Protein AF-V4SPW0-F1 (afdb_monomer)

Solvent-accessible surface area (backbone atoms only — not comparable to full-atom values): 14928 Å² total; per-residue (Å²): 136,82,76,91,56,61,76,44,55,53,48,26,59,60,41,50,56,64,73,60,79,64,92,78,68,59,50,42,38,22,53,71,37,43,69,43,69,94,50,44,92,49,45,66,62,53,47,46,47,67,32,28,39,83,79,78,35,65,75,44,61,88,55,69,82,89,48,56,49,87,45,83,85,47,80,57,58,34,39,38,39,40,33,20,37,49,94,34,73,57,23,30,48,42,50,62,70,53,56,50,53,42,82,36,55,52,36,60,82,45,44,46,78,42,82,39,46,48,52,80,50,40,68,42,80,94,77,66,42,79,46,35,91,78,35,71,65,23,50,50,45,16,31,50,46,38,11,35,44,68,65,33,77,52,65,68,61,25,48,54,48,44,37,46,40,57,73,60,65,84,56,98,84,60,59,66,69,58,49,53,44,49,42,21,58,78,69,74,46,73,55,60,54,35,49,53,25,54,76,72,49,60,26,55,60,60,59,80,45,44,63,57,57,53,44,73,21,62,77,64,95,73,73,42,68,36,53,72,66,50,69,83,56,80,68,79,46,70,67,60,54,50,52,54,50,52,57,64,68,66,57,79,83,78,78,82,75,132

Structure (mmCIF, N/CA/C/O backbone):
data_AF-V4SPW0-F1
#
_entry.id   AF-V4SPW0-F1
#
loop_
_atom_site.group_PDB
_atom_site.id
_atom_site.type_symbol
_atom_site.label_atom_id
_atom_site.label_alt_id
_atom_site.label_comp_id
_atom_site.label_asym_id
_atom_site.label_entity_id
_atom_site.label_seq_id
_atom_site.pdbx_PDB_ins_code
_atom_site.Cartn_x
_atom_site.Cartn_y
_atom_site.Cartn_z
_atom_site.occupancy
_atom_site.B_iso_or_equiv
_atom_site.auth_seq_id
_atom_site.auth_comp_id
_atom_site.auth_asym_id
_atom_site.auth_atom_id
_atom_site.pdbx_PDB_model_num
ATOM 1 N N . MET A 1 1 ? 12.470 -22.828 -2.355 1.00 28.61 1 MET A N 1
ATOM 2 C CA . MET A 1 1 ? 12.591 -24.254 -2.73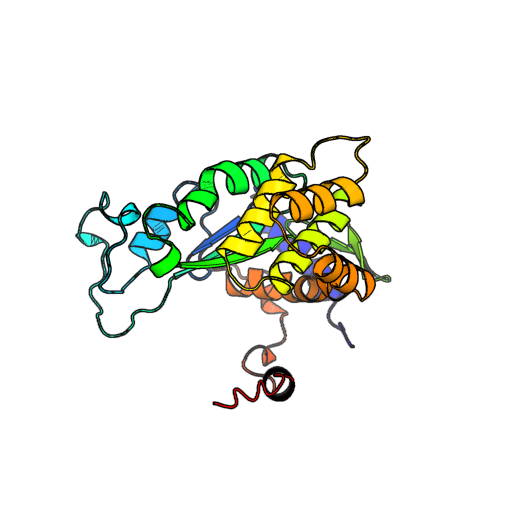5 1.00 28.61 1 MET A CA 1
ATOM 3 C C . MET A 1 1 ? 11.201 -24.876 -2.698 1.00 28.61 1 MET A C 1
ATOM 5 O O . MET A 1 1 ? 10.534 -24.729 -1.685 1.00 28.61 1 MET A O 1
ATOM 9 N N . ASN A 1 2 ? 10.812 -25.491 -3.824 1.00 27.69 2 ASN A N 1
ATOM 10 C CA . ASN A 1 2 ? 9.543 -26.147 -4.191 1.00 27.69 2 ASN A CA 1
ATOM 11 C C . ASN A 1 2 ? 8.232 -25.349 -4.054 1.00 27.69 2 ASN A C 1
ATOM 13 O O . ASN A 1 2 ? 7.452 -25.553 -3.130 1.00 27.69 2 ASN A O 1
ATOM 17 N N . LEU A 1 3 ? 7.953 -24.527 -5.073 1.00 39.34 3 LEU A N 1
ATOM 18 C CA . LEU A 1 3 ? 6.630 -23.983 -5.405 1.00 39.34 3 LEU A CA 1
ATOM 19 C C . LEU A 1 3 ? 5.850 -24.972 -6.300 1.00 39.34 3 LEU A C 1
ATOM 21 O O . LEU A 1 3 ? 5.390 -24.624 -7.380 1.00 39.34 3 LEU A O 1
ATOM 25 N N . SER A 1 4 ? 5.692 -26.231 -5.876 1.00 34.66 4 SER A N 1
ATOM 26 C CA . SER A 1 4 ? 5.047 -27.299 -6.673 1.00 34.66 4 SER A CA 1
ATOM 27 C C . SER A 1 4 ? 3.544 -27.099 -6.959 1.00 34.66 4 SER A C 1
ATOM 29 O O . SER A 1 4 ? 2.883 -28.034 -7.398 1.00 34.66 4 SER A O 1
ATOM 31 N N . ASN A 1 5 ? 3.002 -25.905 -6.705 1.00 40.38 5 ASN A N 1
ATOM 32 C CA . ASN A 1 5 ? 1.589 -25.554 -6.859 1.00 40.38 5 ASN A CA 1
ATOM 33 C C . ASN A 1 5 ? 1.372 -24.415 -7.879 1.00 40.38 5 ASN A C 1
ATOM 35 O O . ASN A 1 5 ? 0.312 -23.797 -7.892 1.00 40.38 5 ASN A O 1
ATOM 39 N N . ALA A 1 6 ? 2.353 -24.117 -8.732 1.00 39.41 6 ALA A N 1
ATOM 40 C CA . ALA A 1 6 ? 2.242 -23.082 -9.762 1.00 39.41 6 ALA A CA 1
ATOM 41 C C . ALA A 1 6 ? 1.046 -23.260 -10.750 1.00 39.41 6 ALA A C 1
ATOM 43 O O . ALA A 1 6 ? 0.405 -22.249 -11.067 1.00 39.41 6 ALA A O 1
ATOM 44 N N . PRO A 1 7 ? 0.579 -24.489 -11.091 1.00 32.88 7 PRO A N 1
ATOM 45 C CA . PRO A 1 7 ? -0.642 -24.670 -11.887 1.00 32.88 7 PRO A CA 1
ATOM 46 C C . PRO A 1 7 ? -1.911 -24.140 -11.197 1.00 32.88 7 PRO A C 1
ATOM 48 O O . PRO A 1 7 ? -2.846 -23.699 -11.865 1.00 32.88 7 PRO A O 1
ATOM 51 N N . PHE A 1 8 ? -1.931 -24.138 -9.860 1.00 34.06 8 PHE A N 1
ATOM 52 C CA . PHE A 1 8 ? -3.076 -23.707 -9.052 1.00 34.06 8 PHE A CA 1
ATOM 53 C C . PHE A 1 8 ? -3.175 -22.173 -8.991 1.00 34.06 8 PHE A C 1
ATOM 55 O O . PHE A 1 8 ? -4.267 -21.610 -8.973 1.00 34.06 8 PHE A O 1
ATOM 62 N N . GLN A 1 9 ? -2.046 -21.456 -9.036 1.00 38.66 9 GLN A N 1
ATOM 63 C CA . GLN A 1 9 ? -2.036 -19.985 -9.014 1.00 38.66 9 GLN A CA 1
ATOM 64 C C . GLN A 1 9 ? -2.598 -19.383 -10.312 1.00 38.66 9 GLN A C 1
ATOM 66 O O . GLN A 1 9 ? -3.315 -18.382 -10.271 1.00 38.66 9 GLN A O 1
ATOM 71 N N . LYS A 1 10 ? -2.357 -20.048 -11.451 1.00 36.91 10 LYS A N 1
ATOM 72 C CA . LYS A 1 10 ? -2.950 -19.713 -12.755 1.00 36.91 10 LYS A CA 1
ATOM 73 C C . LYS A 1 10 ? -4.474 -19.861 -12.751 1.00 36.91 10 LYS A C 1
ATOM 75 O O . LYS A 1 10 ? -5.179 -19.030 -13.325 1.00 36.91 10 LYS A O 1
ATOM 80 N N . MET A 1 11 ? -4.978 -20.897 -12.078 1.00 34.69 11 MET A N 1
ATOM 81 C CA . MET A 1 11 ? -6.410 -21.157 -11.975 1.00 34.69 11 MET A CA 1
ATOM 82 C C . MET A 1 11 ? -7.097 -20.195 -10.997 1.00 34.69 11 MET A C 1
ATOM 84 O O . MET A 1 11 ? -8.205 -19.761 -11.282 1.00 34.69 11 MET A O 1
ATOM 88 N N . LEU A 1 12 ? -6.432 -19.758 -9.916 1.00 39.41 12 LEU A N 1
ATOM 89 C CA . LEU A 1 12 ? -6.958 -18.697 -9.042 1.00 39.41 12 LEU A CA 1
ATOM 90 C C . LEU A 1 12 ? -7.119 -17.396 -9.809 1.00 39.41 12 LEU A C 1
ATOM 92 O O . LEU A 1 12 ? -8.200 -16.818 -9.823 1.00 39.41 12 LEU A O 1
ATOM 96 N N . PHE A 1 13 ? -6.062 -16.953 -10.484 1.00 43.59 13 PHE A N 1
ATOM 97 C CA . PHE A 1 13 ? -6.071 -15.662 -11.149 1.00 43.59 13 PHE A CA 1
ATOM 98 C C . PHE A 1 13 ? -7.156 -15.598 -12.228 1.00 43.59 13 PHE A C 1
ATOM 100 O O . PHE A 1 13 ? -7.919 -14.650 -12.258 1.00 43.59 13 PHE A O 1
ATOM 107 N N . GLN A 1 14 ? -7.328 -16.640 -13.045 1.00 36.59 14 GLN A N 1
ATOM 108 C CA . GLN A 1 14 ? -8.380 -16.654 -14.069 1.00 36.59 14 GLN A CA 1
ATOM 109 C C . GLN A 1 14 ? -9.798 -16.905 -13.520 1.00 36.59 14 GLN A C 1
ATOM 111 O O . GLN A 1 14 ? -10.763 -16.621 -14.224 1.00 36.59 14 GLN A O 1
ATOM 116 N N . TRP A 1 15 ? -9.954 -17.437 -12.300 1.00 34.62 15 TRP A N 1
ATOM 117 C CA . TRP A 1 15 ? -11.253 -17.867 -11.756 1.00 34.62 15 TRP A CA 1
ATOM 118 C C . TRP A 1 15 ? -11.815 -16.939 -10.673 1.00 34.62 15 TRP A C 1
ATOM 120 O O . TRP A 1 15 ? -12.987 -16.590 -10.760 1.00 34.62 15 TRP A O 1
ATOM 130 N N . THR A 1 16 ? -11.003 -16.444 -9.722 1.00 42.38 16 THR A N 1
ATOM 131 C CA . THR A 1 16 ? -11.420 -15.318 -8.846 1.00 42.38 16 THR A CA 1
ATOM 132 C C . THR A 1 16 ? -11.848 -14.128 -9.702 1.00 42.38 16 THR A C 1
ATOM 134 O O . THR A 1 16 ? -12.858 -13.503 -9.423 1.00 42.38 16 THR A O 1
ATOM 137 N N . TRP A 1 17 ? -11.128 -13.877 -10.795 1.00 47.31 17 TRP A N 1
ATOM 138 C CA . TRP A 1 17 ? -11.362 -12.777 -11.730 1.00 47.31 17 TRP A CA 1
ATOM 139 C C . TRP A 1 17 ? -12.642 -12.924 -12.566 1.00 47.31 17 TRP A C 1
ATOM 141 O O . TRP A 1 17 ? -13.335 -11.949 -12.822 1.00 47.31 17 TRP A O 1
ATOM 151 N N . LYS A 1 18 ? -12.996 -14.152 -12.968 1.00 36.06 18 LYS A N 1
ATOM 152 C CA . LYS A 1 18 ? -14.140 -14.413 -13.860 1.00 36.06 18 LYS A CA 1
ATOM 153 C C . LYS A 1 18 ? -15.468 -14.635 -13.123 1.00 36.06 18 LYS A C 1
ATOM 155 O O . LYS A 1 18 ? -16.518 -14.397 -13.708 1.00 36.06 18 LYS A O 1
ATOM 160 N N . GLU A 1 19 ? -15.432 -15.080 -11.865 1.00 40.19 19 GLU A N 1
ATOM 161 C CA . GLU A 1 19 ? -16.627 -15.307 -11.027 1.00 40.19 19 GLU A CA 1
ATOM 162 C C . GLU A 1 19 ? -16.991 -14.092 -10.150 1.00 40.19 19 GLU A C 1
ATOM 164 O O . GLU A 1 19 ? -18.141 -13.975 -9.732 1.00 40.19 19 GLU A O 1
ATOM 169 N N . LEU A 1 20 ? -16.052 -13.170 -9.877 1.00 47.28 20 LEU A N 1
ATOM 170 C CA . LEU A 1 20 ? -16.339 -11.964 -9.085 1.00 47.28 20 LEU A CA 1
ATOM 171 C C . LEU A 1 20 ? -17.095 -10.878 -9.859 1.00 47.28 20 LEU A C 1
ATOM 173 O O . LEU A 1 20 ? -17.707 -10.034 -9.217 1.00 47.28 20 LEU A O 1
ATOM 177 N N . ASN A 1 21 ? -17.103 -10.894 -11.199 1.00 41.09 21 ASN A N 1
ATOM 178 C CA . ASN A 1 21 ? -17.781 -9.874 -12.019 1.00 41.09 21 ASN A CA 1
ATOM 179 C C . ASN A 1 21 ? -17.425 -8.421 -11.590 1.00 41.09 21 ASN A C 1
ATOM 181 O O . ASN A 1 21 ? -18.238 -7.509 -11.729 1.00 41.09 21 ASN A O 1
ATOM 185 N N . GLU A 1 22 ? -16.221 -8.236 -11.034 1.00 44.84 22 GLU A N 1
ATOM 186 C CA . GLU A 1 22 ? -15.664 -6.999 -10.466 1.00 44.84 22 GLU A CA 1
ATOM 187 C C . GLU A 1 22 ? -14.308 -6.719 -11.136 1.00 44.84 22 GLU A C 1
ATOM 189 O O . GLU A 1 22 ? -13.267 -6.642 -10.489 1.00 44.84 22 GLU A O 1
ATOM 194 N N . ASP A 1 23 ? -14.311 -6.589 -12.461 1.00 45.03 23 ASP A N 1
ATOM 195 C CA . ASP A 1 23 ? -13.127 -6.316 -13.291 1.00 45.03 23 ASP A CA 1
ATOM 196 C C . ASP A 1 23 ? -12.385 -4.992 -12.971 1.00 45.03 23 ASP A C 1
ATOM 198 O O . ASP A 1 23 ? -11.483 -4.623 -13.717 1.00 45.03 23 ASP A O 1
ATOM 202 N N . GLU A 1 24 ? -12.710 -4.230 -11.918 1.00 55.16 24 GLU A N 1
ATOM 203 C CA . GLU A 1 24 ? -12.415 -2.790 -11.970 1.00 55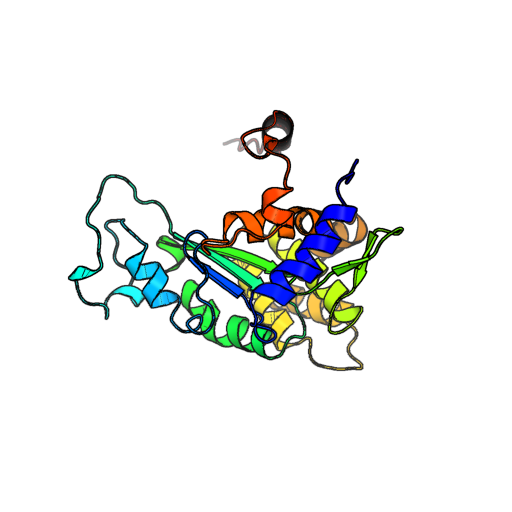.16 24 GLU A CA 1
ATOM 204 C C . GLU A 1 24 ? -11.573 -2.169 -10.840 1.00 55.16 24 GLU A C 1
ATOM 206 O O . GLU A 1 24 ? -10.960 -1.137 -11.096 1.00 55.16 24 GLU A O 1
ATOM 211 N N . PHE A 1 25 ? -11.431 -2.742 -9.634 1.00 62.41 25 PHE A N 1
ATOM 212 C CA . PHE A 1 25 ? -10.857 -1.948 -8.527 1.00 62.41 25 PHE A CA 1
ATOM 213 C C . PHE A 1 25 ? -9.698 -2.593 -7.755 1.00 62.41 25 PHE A C 1
ATOM 215 O O . PHE A 1 25 ? -9.881 -3.348 -6.802 1.00 62.41 25 PHE A O 1
ATOM 222 N N . VAL A 1 26 ? -8.480 -2.167 -8.103 1.00 72.94 26 VAL A N 1
ATOM 223 C CA . VAL A 1 26 ? -7.398 -1.969 -7.127 1.00 72.94 26 VAL A CA 1
ATOM 224 C C . VAL A 1 26 ? -7.448 -0.512 -6.629 1.00 72.94 26 VAL A C 1
ATOM 226 O O . VAL A 1 26 ? -7.732 0.389 -7.420 1.00 72.94 26 VAL A O 1
ATOM 229 N N . PRO A 1 27 ? -7.203 -0.242 -5.338 1.00 87.94 27 PRO A N 1
ATOM 230 C CA . PRO A 1 27 ? -6.786 -1.191 -4.316 1.00 87.94 27 PRO A CA 1
ATOM 231 C C . PRO A 1 27 ? -7.962 -1.972 -3.716 1.00 87.94 27 PRO A C 1
ATOM 233 O O . PRO A 1 27 ? -9.064 -1.455 -3.545 1.00 87.94 27 PRO A O 1
ATOM 236 N N . TRP A 1 28 ? -7.691 -3.205 -3.295 1.00 85.12 28 TRP A N 1
ATOM 237 C CA . TRP 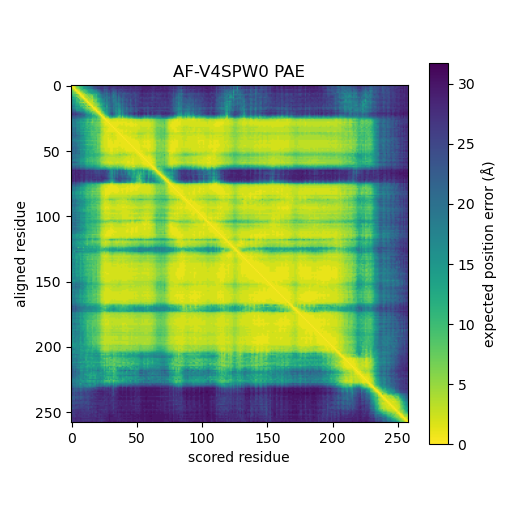A 1 28 ? -8.614 -4.010 -2.507 1.00 85.12 28 TRP A CA 1
ATOM 238 C C . TRP A 1 28 ? -8.338 -3.833 -1.014 1.00 85.12 28 TRP A C 1
ATOM 240 O O . TRP A 1 28 ? -7.209 -3.995 -0.547 1.00 85.12 28 TRP A O 1
ATOM 250 N N . VAL A 1 29 ? -9.376 -3.506 -0.245 1.00 86.62 29 VAL A N 1
ATOM 251 C CA . VAL A 1 29 ? -9.272 -3.235 1.194 1.00 86.62 29 VAL A CA 1
ATOM 252 C C . VAL A 1 29 ? -10.094 -4.249 1.974 1.00 86.62 29 VAL A C 1
ATOM 254 O O . VAL A 1 29 ? -11.250 -4.513 1.642 1.00 86.62 29 VAL A O 1
ATOM 257 N N . THR A 1 30 ? -9.509 -4.783 3.045 1.00 85.75 30 THR A N 1
ATOM 258 C CA . THR A 1 30 ? -10.162 -5.744 3.940 1.00 85.75 30 THR A CA 1
ATOM 259 C C . THR A 1 30 ? -10.060 -5.313 5.400 1.00 85.75 30 THR A C 1
ATOM 261 O O . THR A 1 30 ? -9.045 -4.756 5.829 1.00 85.75 30 THR A O 1
ATOM 264 N N . VAL A 1 31 ? -11.098 -5.608 6.183 1.00 86.62 31 VAL A N 1
ATOM 265 C CA . VAL A 1 31 ? -11.157 -5.379 7.633 1.00 86.62 31 VAL A CA 1
ATOM 266 C C . VAL A 1 31 ? -11.401 -6.716 8.327 1.00 86.62 31 VAL A C 1
ATOM 268 O O . VAL A 1 31 ? -12.466 -7.306 8.200 1.00 86.62 31 VAL A O 1
ATOM 271 N N . ASN A 1 32 ? -10.408 -7.206 9.072 1.00 83.62 32 ASN A N 1
ATOM 272 C CA . ASN A 1 32 ? -10.372 -8.561 9.636 1.00 83.62 32 ASN A CA 1
ATOM 273 C C . ASN A 1 32 ? -10.596 -9.662 8.583 1.00 83.62 32 ASN A C 1
ATOM 275 O O . ASN A 1 32 ? -11.262 -10.654 8.856 1.00 83.62 32 ASN A O 1
ATOM 279 N N . GLY A 1 33 ? -10.036 -9.471 7.386 1.00 77.94 33 GLY A N 1
ATOM 280 C CA . GLY A 1 33 ? -10.227 -10.364 6.244 1.00 77.94 33 GLY A CA 1
ATOM 281 C C . GLY A 1 33 ? -11.457 -10.016 5.409 1.00 77.94 33 GLY A C 1
ATOM 282 O O . GLY A 1 33 ? -11.412 -10.192 4.207 1.00 77.94 33 GLY A O 1
ATOM 283 N N . GLU A 1 34 ? -12.495 -9.404 5.980 1.00 78.19 34 GLU A N 1
ATOM 284 C CA . GLU A 1 34 ? -13.720 -9.096 5.234 1.00 78.19 34 GLU A CA 1
ATOM 285 C C . GLU A 1 34 ? -13.493 -7.988 4.189 1.00 78.19 34 GLU A C 1
ATOM 287 O O . GLU A 1 34 ? -13.060 -6.890 4.563 1.00 78.19 34 GLU A O 1
ATOM 292 N N . PRO A 1 35 ? -13.787 -8.229 2.898 1.00 80.94 35 PRO A N 1
ATOM 293 C CA . PRO A 1 35 ? -13.587 -7.248 1.839 1.00 80.94 35 PRO A CA 1
ATOM 294 C C . PRO A 1 35 ? -14.587 -6.092 1.910 1.00 80.94 35 PRO A C 1
ATOM 296 O O . PRO A 1 35 ? -15.768 -6.287 2.191 1.00 80.94 35 PRO A O 1
ATOM 299 N N . LEU A 1 36 ? -14.116 -4.877 1.614 1.00 82.31 36 LEU A N 1
ATOM 300 C CA . LEU A 1 36 ? -14.963 -3.677 1.567 1.00 82.31 36 LEU A CA 1
ATOM 301 C C . LEU A 1 36 ? -15.561 -3.400 0.180 1.00 82.31 36 LEU A C 1
ATOM 303 O O . LEU A 1 36 ? -16.575 -2.707 0.091 1.00 82.31 36 LEU A O 1
ATOM 307 N N . GLY A 1 37 ? -14.940 -3.919 -0.886 1.00 81.31 37 GLY A N 1
ATOM 308 C CA . GLY A 1 37 ? -15.344 -3.656 -2.272 1.00 81.31 37 GLY A CA 1
ATOM 309 C C . GLY A 1 37 ? -15.443 -2.154 -2.557 1.00 81.31 37 GLY A C 1
ATOM 310 O O . GLY A 1 37 ? -14.577 -1.376 -2.154 1.00 81.31 37 GLY A O 1
ATOM 311 N N . HIS A 1 38 ? -16.546 -1.731 -3.176 1.00 82.56 38 HIS A N 1
ATOM 312 C CA . HIS A 1 38 ? -16.812 -0.323 -3.495 1.00 82.56 38 HIS A CA 1
ATOM 313 C C . HIS A 1 38 ? -16.940 0.611 -2.275 1.00 82.56 38 HIS A C 1
ATOM 315 O O . HIS A 1 38 ? -16.888 1.827 -2.448 1.00 82.56 38 HIS A O 1
ATOM 321 N N . ASP A 1 39 ? -17.085 0.093 -1.045 1.00 86.88 39 ASP A N 1
ATOM 322 C CA . ASP A 1 39 ? -17.183 0.922 0.170 1.00 86.88 39 ASP A CA 1
ATOM 323 C C . ASP A 1 39 ? -15.818 1.176 0.846 1.00 86.88 39 ASP A C 1
ATOM 325 O O . ASP A 1 39 ? -15.744 1.566 2.016 1.00 86.88 39 ASP A O 1
ATOM 329 N N . LEU A 1 40 ? -14.711 0.963 0.121 1.00 88.88 40 LEU A N 1
ATOM 330 C CA . LEU A 1 40 ? -13.344 1.101 0.640 1.00 88.88 40 LEU A CA 1
ATOM 331 C C . LEU A 1 40 ? -13.056 2.484 1.245 1.00 88.88 40 LEU A C 1
ATOM 333 O O . LEU A 1 40 ? -12.367 2.576 2.260 1.00 88.88 40 LEU A O 1
ATOM 337 N N . LEU A 1 41 ? -13.635 3.562 0.702 1.00 92.25 41 LEU A N 1
ATOM 338 C CA . LEU A 1 41 ? -13.450 4.926 1.223 1.00 92.25 41 LEU A CA 1
ATOM 339 C C . LEU A 1 41 ? -14.032 5.102 2.637 1.00 92.25 41 LEU A C 1
ATOM 341 O O . LEU A 1 41 ? -13.622 5.990 3.387 1.00 92.25 41 LEU A O 1
ATOM 345 N N . ASN A 1 42 ? -14.950 4.220 3.042 1.00 93.50 42 ASN A N 1
ATOM 346 C CA . ASN A 1 42 ? -15.535 4.192 4.376 1.00 93.50 42 ASN A CA 1
ATOM 347 C C . ASN A 1 42 ? -14.799 3.249 5.342 1.00 93.50 42 ASN A C 1
ATOM 349 O O . ASN A 1 42 ? -15.318 2.990 6.429 1.00 93.50 42 ASN A O 1
ATOM 353 N N . PHE A 1 43 ? -13.587 2.768 5.029 1.00 94.31 43 PHE A N 1
ATOM 354 C CA . PHE A 1 43 ? -12.858 1.800 5.867 1.00 94.31 43 PHE A CA 1
ATOM 355 C C . PHE A 1 43 ? -12.768 2.195 7.352 1.00 94.31 43 PHE A C 1
ATOM 357 O O . PHE A 1 43 ? -12.857 1.325 8.216 1.00 94.31 43 PHE A O 1
ATOM 364 N N . VAL A 1 44 ? -12.675 3.492 7.682 1.00 94.56 44 VAL A N 1
ATOM 365 C CA . VAL A 1 44 ? -12.679 3.984 9.074 1.00 94.56 44 VAL A CA 1
ATOM 366 C C . VAL A 1 44 ? -13.937 3.534 9.822 1.00 94.56 44 VAL A C 1
ATOM 368 O O . VAL A 1 44 ? -13.848 3.041 10.944 1.00 94.56 44 VAL A O 1
ATOM 371 N N . LYS A 1 45 ? -15.115 3.630 9.194 1.00 94.25 45 LYS A N 1
ATOM 372 C CA . LYS A 1 45 ? -16.390 3.165 9.764 1.00 94.25 45 LYS A CA 1
ATOM 373 C C . LYS A 1 45 ? -16.351 1.666 10.055 1.00 94.25 45 LYS A C 1
ATOM 375 O O . LYS A 1 45 ? -16.804 1.243 11.120 1.00 94.25 45 LYS A O 1
ATOM 380 N N . TYR A 1 46 ? -15.800 0.875 9.136 1.00 93.19 46 TYR A N 1
ATOM 381 C CA . TYR A 1 46 ? -15.668 -0.574 9.297 1.00 93.19 46 TYR A CA 1
ATOM 382 C C . TYR A 1 46 ? -14.682 -0.938 10.405 1.00 93.19 46 TYR A C 1
ATOM 384 O O . TYR A 1 46 ? -15.020 -1.750 11.264 1.00 93.19 46 TYR A O 1
ATOM 392 N N . VAL A 1 47 ? -13.521 -0.280 10.457 1.00 93.81 47 VAL A N 1
ATOM 393 C CA . VAL A 1 47 ? -12.534 -0.437 11.534 1.00 93.81 47 VAL A CA 1
ATOM 394 C C . VAL A 1 47 ? -13.165 -0.131 12.892 1.00 93.81 47 VAL A C 1
ATOM 396 O O . VAL A 1 47 ? -13.090 -0.949 13.805 1.00 93.81 47 VAL A O 1
ATOM 399 N N . CYS A 1 48 ? -13.854 1.003 13.023 1.00 93.38 48 CYS A N 1
ATOM 400 C CA . CYS A 1 48 ? -14.488 1.401 14.279 1.00 93.38 48 CYS A CA 1
ATOM 401 C C . CYS A 1 48 ? -15.621 0.460 14.719 1.00 93.38 48 CYS A C 1
ATOM 403 O O . CYS A 1 48 ? -15.842 0.303 15.915 1.00 93.38 48 CYS A O 1
ATOM 405 N N . LYS A 1 49 ? -16.344 -0.158 13.775 1.00 91.44 49 LYS A N 1
ATOM 406 C CA . LYS A 1 49 ? -17.371 -1.175 14.062 1.00 91.44 49 LYS A CA 1
ATOM 407 C C . LYS A 1 49 ? -16.752 -2.525 14.442 1.00 91.44 49 LYS A C 1
ATOM 409 O O . LYS A 1 49 ? -17.328 -3.263 15.236 1.00 91.44 49 LYS A O 1
ATOM 414 N N . ALA A 1 50 ? -15.615 -2.870 13.843 1.00 90.12 50 ALA A N 1
ATOM 415 C CA . ALA A 1 50 ? -14.925 -4.132 14.078 1.00 90.12 50 ALA A CA 1
ATOM 416 C C . ALA A 1 50 ? -14.138 -4.140 15.398 1.00 90.12 50 ALA A C 1
ATOM 418 O O . ALA A 1 50 ? -13.970 -5.203 15.998 1.00 90.12 50 ALA A O 1
ATOM 419 N N . TYR A 1 51 ? -13.662 -2.978 15.849 1.00 90.38 51 TYR A N 1
ATOM 420 C CA . TYR A 1 51 ? -12.897 -2.846 17.084 1.00 90.38 51 TYR A CA 1
ATOM 421 C C . TYR A 1 51 ? -13.777 -3.052 18.326 1.00 90.38 51 TYR A C 1
ATOM 423 O O . TYR A 1 51 ? -14.835 -2.439 18.466 1.00 90.38 51 TYR A O 1
ATOM 431 N N . LYS A 1 52 ? -13.324 -3.922 19.235 1.00 86.50 52 LYS A N 1
ATOM 432 C CA . LYS A 1 52 ? -14.062 -4.331 20.449 1.00 86.50 52 LYS A CA 1
ATOM 433 C C . LYS A 1 52 ? -13.406 -3.873 21.756 1.00 86.50 52 LYS A C 1
ATOM 435 O O . LYS A 1 52 ? -13.907 -4.197 22.831 1.00 86.50 52 LYS A O 1
ATOM 440 N N . GLY A 1 53 ? -12.278 -3.166 21.663 1.00 83.81 53 GLY A N 1
ATOM 441 C CA . GLY A 1 53 ? -11.554 -2.674 22.831 1.00 83.81 53 GLY A CA 1
ATOM 442 C C . GLY A 1 53 ? -12.200 -1.434 23.447 1.00 83.81 53 GLY A C 1
ATOM 443 O O . GLY A 1 53 ? -13.128 -0.835 22.899 1.00 83.81 53 GLY A O 1
ATOM 444 N N . SER A 1 54 ? -11.700 -1.052 24.621 1.00 83.50 54 SER A N 1
ATOM 445 C CA . SER A 1 54 ? -12.295 0.019 25.436 1.00 83.50 54 SER A CA 1
ATOM 446 C C . SER A 1 54 ? -11.909 1.435 24.986 1.00 83.50 54 SER A C 1
ATOM 448 O O . SER A 1 54 ? -12.653 2.393 25.215 1.00 83.50 54 SER A O 1
ATOM 450 N N . TYR A 1 55 ? -10.755 1.582 24.332 1.00 87.50 55 TYR A N 1
ATOM 451 C CA . TYR A 1 55 ? -10.269 2.863 23.832 1.00 87.50 55 TYR A CA 1
ATOM 452 C C . TYR A 1 55 ? -11.051 3.308 22.589 1.00 87.50 55 TYR A C 1
ATOM 454 O O . TYR A 1 55 ? -11.167 2.569 21.621 1.00 87.50 55 TYR A O 1
ATOM 462 N N . VAL A 1 56 ? -11.552 4.543 22.561 1.00 88.69 56 VAL A N 1
ATOM 463 C CA . VAL A 1 56 ? -12.251 5.084 21.382 1.00 88.69 56 VAL A CA 1
ATOM 464 C C . VAL A 1 56 ? -11.368 6.134 20.699 1.00 88.69 56 VAL A C 1
ATOM 466 O O . VAL A 1 56 ? -11.263 7.249 21.221 1.00 88.69 56 VAL A O 1
ATOM 469 N N . PRO A 1 57 ? -10.764 5.828 19.530 1.00 91.75 57 PRO A N 1
ATOM 470 C CA . PRO A 1 57 ? -10.025 6.815 18.748 1.00 91.75 57 PRO A CA 1
ATOM 471 C C . PRO A 1 57 ? -10.897 8.003 18.338 1.00 91.75 57 PRO A C 1
ATOM 473 O O . PRO A 1 57 ? -12.104 7.855 18.131 1.00 91.75 57 PRO A O 1
ATOM 476 N N . GLU A 1 58 ? -10.275 9.167 18.129 1.00 93.19 58 GLU A N 1
ATOM 477 C CA . GLU A 1 58 ? -10.951 10.379 17.642 1.00 93.19 58 GLU A CA 1
ATOM 478 C C . GLU A 1 58 ? -11.731 10.108 16.347 1.00 93.19 58 GLU A C 1
ATOM 480 O O . GLU A 1 58 ? -12.884 10.517 16.222 1.00 93.19 58 GLU A O 1
ATOM 485 N N . ALA A 1 59 ? -11.153 9.326 15.429 1.00 92.12 59 ALA A N 1
ATOM 486 C CA . ALA A 1 59 ? -11.796 8.963 14.166 1.00 92.12 59 ALA A CA 1
ATOM 487 C C . ALA A 1 59 ? -13.116 8.180 14.346 1.00 92.12 59 ALA A C 1
ATOM 489 O O . ALA A 1 59 ? -13.987 8.234 13.481 1.00 92.12 59 ALA A O 1
ATOM 490 N N . CYS A 1 60 ? -13.292 7.485 15.476 1.00 92.44 60 CYS A N 1
ATOM 491 C CA . CYS A 1 60 ? -14.477 6.678 15.775 1.00 92.44 60 CYS A CA 1
ATOM 492 C C . CYS A 1 60 ? -15.558 7.431 16.562 1.00 92.44 60 CYS A C 1
ATOM 494 O O . CYS A 1 60 ? -16.675 6.920 16.714 1.00 92.44 60 CYS A O 1
ATOM 496 N N . LYS A 1 61 ? -15.260 8.629 17.083 1.00 90.31 61 LYS A N 1
ATOM 497 C CA . LYS A 1 61 ? -16.193 9.408 17.913 1.00 90.31 61 LYS A CA 1
ATOM 498 C C . LYS A 1 61 ? -17.492 9.812 17.202 1.00 90.31 61 LYS A C 1
ATOM 500 O O . LYS A 1 61 ? -18.522 9.706 17.864 1.00 90.31 61 LYS A O 1
ATOM 505 N N . PRO A 1 62 ? -17.498 10.196 15.907 1.00 89.00 62 PRO A N 1
ATOM 506 C CA . PRO A 1 62 ? -18.728 10.574 15.202 1.00 89.00 62 PRO A CA 1
ATOM 507 C C . PRO A 1 62 ? -19.745 9.435 15.013 1.00 89.00 62 PRO A C 1
ATOM 509 O O . PRO A 1 62 ? -20.889 9.695 14.651 1.00 89.00 62 PRO A O 1
ATOM 512 N N . LEU A 1 63 ? -19.351 8.174 15.227 1.00 81.69 63 LEU A N 1
ATOM 513 C CA . LEU A 1 63 ? -20.225 7.015 15.029 1.00 81.69 63 LEU A CA 1
ATOM 514 C C . LEU A 1 63 ? -21.119 6.760 16.258 1.00 81.69 63 LEU A C 1
ATOM 516 O O . LEU A 1 63 ? -20.641 6.874 17.393 1.00 81.69 63 LEU A O 1
ATOM 520 N N . PRO A 1 64 ? -22.395 6.370 16.063 1.00 75.56 64 PRO A N 1
ATOM 521 C CA . PRO A 1 64 ? -23.340 6.178 17.156 1.00 75.56 64 PRO A CA 1
ATOM 522 C C . PRO A 1 64 ? -22.913 5.049 18.120 1.00 75.56 64 PRO A C 1
ATOM 524 O O . PRO A 1 64 ? -22.325 4.053 17.685 1.00 75.56 64 PRO A O 1
ATOM 527 N N . PRO A 1 65 ? -23.258 5.136 19.423 1.00 63.69 65 PRO A N 1
ATOM 528 C CA . PRO A 1 65 ? -22.802 4.192 20.455 1.00 63.69 65 PRO A CA 1
ATOM 529 C C . PRO A 1 65 ? -23.245 2.724 20.295 1.00 63.69 65 PRO A C 1
ATOM 531 O O . PRO A 1 65 ? -22.734 1.866 21.005 1.00 63.69 65 PRO A O 1
ATOM 534 N N . ALA A 1 66 ? -24.153 2.401 19.369 1.00 52.50 66 ALA A N 1
ATOM 535 C CA . ALA A 1 66 ? -24.704 1.051 19.196 1.00 52.50 66 ALA A CA 1
ATOM 536 C C . ALA A 1 66 ? -23.822 0.085 18.371 1.00 52.50 66 ALA A C 1
ATOM 538 O O . ALA A 1 66 ? -24.141 -1.095 18.268 1.00 52.50 66 ALA A O 1
ATOM 539 N N . ALA A 1 67 ? -22.713 0.560 17.791 1.00 52.34 67 ALA A N 1
ATOM 540 C CA . ALA A 1 67 ? -21.763 -0.276 17.045 1.00 52.34 67 ALA A CA 1
ATOM 541 C C . ALA A 1 67 ? -20.543 -0.724 17.875 1.00 52.34 67 ALA A C 1
ATOM 543 O O . ALA A 1 67 ? -19.709 -1.471 17.372 1.00 52.34 67 ALA A O 1
ATOM 544 N N . ARG A 1 68 ? -20.417 -0.258 19.124 1.00 55.06 68 ARG A N 1
ATOM 545 C CA . ARG A 1 68 ? -19.244 -0.494 19.977 1.00 55.06 68 ARG A CA 1
ATOM 546 C C . ARG A 1 68 ? -19.512 -1.708 20.860 1.00 55.06 68 ARG A C 1
ATOM 548 O O . ARG A 1 68 ? -20.194 -1.610 21.877 1.00 55.06 68 ARG A O 1
ATOM 555 N N . ALA A 1 69 ? -19.045 -2.877 20.430 1.00 52.62 69 ALA A N 1
ATOM 556 C CA . ALA A 1 69 ? -19.151 -4.089 21.231 1.00 52.62 69 ALA A CA 1
ATOM 557 C C . ALA A 1 69 ? -18.244 -3.951 22.462 1.00 52.62 69 ALA A C 1
ATOM 559 O O . ALA A 1 69 ? -17.028 -4.054 22.351 1.00 52.62 69 ALA A O 1
ATOM 560 N N . ASN A 1 70 ? -18.840 -3.714 23.630 1.00 54.47 70 ASN A N 1
ATOM 561 C CA . ASN A 1 70 ? -18.138 -3.695 24.909 1.00 54.47 70 ASN A CA 1
ATOM 562 C C . ASN A 1 70 ? -17.762 -5.128 25.289 1.00 54.47 70 ASN A C 1
ATOM 564 O O . ASN A 1 70 ? -18.529 -5.813 25.965 1.00 54.47 70 ASN A O 1
ATOM 568 N N . ASN A 1 71 ? -16.598 -5.595 24.843 1.00 54.75 71 ASN A N 1
ATOM 569 C CA . ASN A 1 71 ? -16.008 -6.805 25.394 1.00 54.75 71 ASN A CA 1
ATOM 570 C C . ASN A 1 71 ? -14.575 -6.494 25.823 1.00 54.75 71 ASN A C 1
ATOM 572 O O . ASN A 1 71 ? -13.617 -6.720 25.089 1.00 54.75 71 ASN A O 1
ATOM 576 N N . ALA A 1 72 ? -14.468 -5.936 27.032 1.00 52.69 72 ALA A N 1
ATOM 577 C CA . ALA A 1 72 ? -13.255 -5.404 27.656 1.00 52.69 72 ALA A CA 1
ATOM 578 C C . ALA A 1 72 ? -12.154 -6.449 27.938 1.00 52.69 72 ALA A C 1
ATOM 580 O O . ALA A 1 72 ? -11.191 -6.147 28.634 1.00 52.69 72 ALA A O 1
ATOM 581 N N . ASP A 1 73 ? -12.300 -7.671 27.424 1.00 55.34 73 ASP A N 1
ATOM 582 C CA . ASP A 1 73 ? -11.419 -8.798 27.727 1.00 55.34 73 ASP A CA 1
ATOM 583 C C . ASP A 1 73 ? -10.364 -9.047 26.633 1.00 55.34 73 ASP A C 1
ATOM 585 O O . ASP A 1 73 ? -9.436 -9.831 26.822 1.00 55.34 73 ASP A O 1
ATOM 589 N N . LYS A 1 74 ? -10.457 -8.360 25.480 1.00 57.81 74 LYS A N 1
ATOM 590 C CA . LYS A 1 74 ? -9.413 -8.379 24.443 1.00 57.81 74 LYS A CA 1
ATOM 591 C C . LYS A 1 74 ? -9.306 -7.039 23.717 1.00 57.81 74 LYS A C 1
ATOM 593 O O . LYS A 1 74 ? -10.095 -6.755 22.819 1.00 57.81 74 LYS A O 1
ATOM 598 N N . ASP A 1 75 ? -8.264 -6.270 24.031 1.00 67.44 75 ASP A N 1
ATOM 599 C CA . ASP A 1 75 ? -7.785 -5.149 23.205 1.00 67.44 75 ASP A CA 1
ATOM 600 C C . ASP A 1 75 ? -7.091 -5.676 21.930 1.00 67.44 75 ASP A C 1
ATOM 602 O O . ASP A 1 75 ? -5.924 -5.401 21.647 1.00 67.44 75 ASP A O 1
ATOM 606 N N . GLU A 1 76 ? -7.801 -6.499 21.160 1.00 84.94 76 GLU A N 1
ATOM 607 C CA . GLU A 1 76 ? -7.309 -7.022 19.892 1.00 84.94 76 GLU A CA 1
ATOM 608 C C . GLU A 1 76 ? -7.439 -5.942 18.815 1.00 84.94 76 GLU A C 1
ATOM 610 O O . GLU A 1 76 ? -8.520 -5.389 18.582 1.00 84.94 76 GLU A O 1
ATOM 615 N N . LYS A 1 77 ? -6.314 -5.614 18.171 1.00 90.31 77 LYS A N 1
ATOM 616 C CA . LYS A 1 77 ? -6.299 -4.670 17.055 1.00 90.31 77 LYS A CA 1
ATOM 617 C C . LYS A 1 77 ? -7.050 -5.249 15.858 1.00 90.31 77 LYS A C 1
ATOM 619 O O . LYS A 1 77 ? -6.982 -6.440 15.578 1.00 90.31 77 LYS A O 1
ATOM 624 N N . VAL A 1 78 ? -7.714 -4.374 15.119 1.00 91.62 78 VAL A N 1
ATOM 625 C CA . VAL A 1 78 ? -8.350 -4.687 13.842 1.00 91.62 78 VAL A CA 1
ATOM 626 C C . VAL A 1 78 ? -7.275 -4.815 12.767 1.00 91.62 78 VAL A C 1
ATOM 628 O O . VAL A 1 78 ? -6.460 -3.909 12.594 1.00 91.62 78 VAL A O 1
ATOM 631 N N . ASN A 1 79 ? -7.284 -5.913 12.017 1.00 90.12 79 ASN A N 1
ATOM 632 C CA . ASN A 1 79 ? -6.414 -6.076 10.857 1.00 90.12 79 ASN A CA 1
ATOM 633 C C . ASN A 1 79 ? -7.011 -5.313 9.669 1.00 90.12 79 ASN A C 1
ATOM 635 O O . ASN A 1 79 ? -8.082 -5.672 9.186 1.00 90.12 79 ASN A O 1
ATOM 639 N N . LEU A 1 80 ? -6.323 -4.278 9.193 1.00 92.75 80 LEU A N 1
ATOM 640 C CA . LEU A 1 80 ? -6.665 -3.545 7.975 1.00 92.75 80 LEU A CA 1
ATOM 641 C C . LEU A 1 80 ? -5.641 -3.927 6.909 1.00 92.75 80 LEU A C 1
ATOM 643 O O . LEU A 1 80 ? -4.477 -3.555 7.040 1.00 92.75 80 LEU A O 1
ATOM 647 N N . SER A 1 81 ? -6.042 -4.677 5.883 1.00 89.56 81 SER A N 1
ATOM 648 C CA . SER A 1 81 ? -5.123 -5.052 4.796 1.00 89.56 81 SER A CA 1
ATOM 649 C C . SER A 1 81 ? -5.501 -4.352 3.500 1.00 89.56 81 SER A C 1
ATOM 651 O O . SER A 1 81 ? -6.674 -4.344 3.133 1.00 89.56 81 SER A O 1
ATOM 653 N N . VAL A 1 82 ? -4.503 -3.791 2.821 1.00 91.38 82 VAL A N 1
ATOM 654 C CA . VAL A 1 82 ? -4.632 -3.087 1.543 1.00 91.38 82 VAL A CA 1
ATOM 655 C C . VAL A 1 82 ? -3.772 -3.805 0.512 1.00 91.38 82 VAL A C 1
ATOM 657 O O . VAL A 1 82 ? -2.545 -3.840 0.631 1.00 91.38 82 VAL A O 1
ATOM 660 N N . TYR A 1 83 ? -4.423 -4.384 -0.488 1.00 88.81 83 TYR A N 1
ATOM 661 C CA . TYR A 1 83 ? -3.800 -5.020 -1.639 1.00 88.81 83 TYR A CA 1
ATOM 662 C C . TYR A 1 83 ? -3.860 -4.037 -2.803 1.00 88.81 83 TYR A C 1
ATOM 664 O O . TYR A 1 83 ? -4.938 -3.585 -3.174 1.00 88.81 83 TYR A O 1
ATOM 672 N N . TYR A 1 84 ? -2.714 -3.664 -3.348 1.00 90.94 84 TYR A N 1
ATOM 673 C CA . TYR A 1 84 ? -2.614 -2.603 -4.345 1.00 90.94 84 TYR A CA 1
ATOM 674 C C . TYR A 1 84 ? -1.473 -2.898 -5.308 1.00 90.94 84 TYR A C 1
ATOM 676 O O . TYR A 1 84 ? -0.650 -3.771 -5.034 1.00 90.94 84 TYR A O 1
ATOM 684 N N . GLU A 1 85 ? -1.422 -2.162 -6.405 1.00 90.12 85 GLU A N 1
ATOM 685 C CA . GLU A 1 85 ? -0.290 -2.132 -7.322 1.00 90.12 85 GLU A CA 1
ATOM 686 C C . GLU A 1 85 ? 0.241 -0.706 -7.428 1.00 90.12 85 GLU A C 1
ATOM 688 O O . GLU A 1 85 ? -0.522 0.258 -7.346 1.00 90.12 85 GLU A O 1
ATOM 693 N N . SER A 1 86 ? 1.557 -0.582 -7.570 1.00 92.62 86 SER A N 1
ATOM 694 C CA . SER A 1 86 ? 2.192 0.693 -7.896 1.00 92.62 86 SER A CA 1
ATOM 695 C C . SER A 1 86 ? 1.830 1.139 -9.313 1.00 92.62 86 SER A C 1
ATOM 697 O O . SER A 1 86 ? 1.496 0.306 -10.150 1.00 92.62 86 SER A O 1
ATOM 699 N N . LEU A 1 87 ? 1.961 2.436 -9.607 1.00 88.94 87 LEU A N 1
ATOM 700 C CA . LEU A 1 87 ? 1.623 3.014 -10.921 1.00 88.94 87 LEU A CA 1
ATOM 701 C C . LEU A 1 87 ? 0.144 2.854 -11.323 1.00 88.94 87 LEU A C 1
ATOM 703 O O . LEU A 1 87 ? -0.192 3.027 -12.492 1.00 88.94 87 LEU A O 1
ATOM 707 N N . SER A 1 88 ? -0.735 2.582 -10.356 1.00 87.94 88 SER A N 1
ATOM 708 C CA . SER A 1 88 ? -2.190 2.630 -10.517 1.00 87.94 88 SER A CA 1
ATOM 709 C C . SER A 1 88 ? -2.729 3.963 -10.003 1.00 87.94 88 SER A C 1
ATOM 711 O O . SER A 1 88 ? -2.473 4.329 -8.854 1.00 87.94 88 SER A O 1
ATOM 713 N N . ASP A 1 89 ? -3.493 4.680 -10.836 1.00 86.94 89 ASP A N 1
ATOM 714 C CA . ASP A 1 89 ? -4.047 5.995 -10.478 1.00 86.94 89 ASP A CA 1
ATOM 715 C C . ASP A 1 89 ? -4.922 5.891 -9.215 1.00 86.94 89 ASP A C 1
ATOM 717 O O . ASP A 1 89 ? -4.756 6.646 -8.255 1.00 86.94 89 ASP A O 1
ATOM 721 N N . THR A 1 90 ? -5.812 4.896 -9.179 1.00 85.94 90 THR A N 1
ATOM 722 C CA . THR A 1 90 ? -6.724 4.637 -8.056 1.00 85.94 90 THR A CA 1
ATOM 723 C C . THR A 1 90 ? -5.988 4.135 -6.814 1.00 85.94 90 THR A C 1
ATOM 725 O O . THR A 1 90 ? -6.318 4.530 -5.692 1.00 85.94 90 THR A O 1
ATOM 728 N N . GLY A 1 91 ? -4.972 3.282 -6.995 1.00 87.75 91 GLY A N 1
ATOM 729 C CA . GLY A 1 91 ? -4.092 2.812 -5.922 1.00 87.75 91 GLY A CA 1
ATOM 730 C C . GLY A 1 91 ? -3.364 3.964 -5.234 1.00 87.75 91 GLY A C 1
ATOM 731 O O . GLY A 1 91 ? -3.436 4.106 -4.007 1.00 87.75 91 GLY A O 1
ATOM 732 N N . ALA A 1 92 ? -2.724 4.820 -6.030 1.00 91.06 92 ALA A N 1
ATOM 733 C CA . ALA A 1 92 ? -2.009 5.989 -5.549 1.00 91.06 92 ALA A CA 1
ATOM 734 C C . ALA A 1 92 ? -2.950 6.987 -4.869 1.00 91.06 92 ALA A C 1
ATOM 736 O O . ALA A 1 92 ? -2.638 7.447 -3.768 1.00 91.06 92 ALA A O 1
ATOM 737 N N . GLU A 1 93 ? -4.114 7.295 -5.453 1.00 91.56 93 GLU A N 1
ATOM 738 C CA . GLU A 1 93 ? -5.082 8.221 -4.853 1.00 91.56 93 GLU A CA 1
ATOM 739 C C . GLU A 1 93 ? -5.503 7.754 -3.454 1.00 91.56 93 GLU A C 1
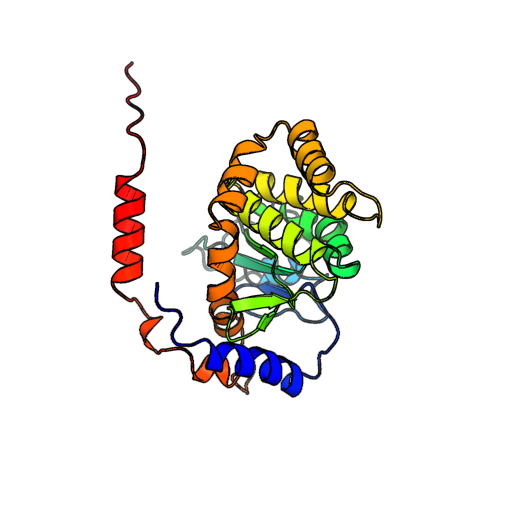ATOM 741 O O . GLU A 1 93 ? -5.374 8.512 -2.487 1.00 91.56 93 GLU A O 1
ATOM 746 N N . PHE A 1 94 ? -5.895 6.484 -3.318 1.00 93.81 94 PHE A N 1
ATOM 747 C CA . PHE A 1 94 ? -6.290 5.921 -2.030 1.00 93.81 94 PHE A CA 1
ATOM 748 C C . PHE A 1 94 ? -5.147 5.950 -1.006 1.00 93.81 94 PHE A C 1
ATOM 750 O O . PHE A 1 94 ? -5.353 6.344 0.144 1.00 93.81 94 PHE A O 1
ATOM 757 N N . ILE A 1 95 ? -3.929 5.553 -1.388 1.00 94.44 95 ILE A N 1
ATOM 758 C CA . ILE A 1 95 ? -2.780 5.529 -0.468 1.00 94.44 95 ILE A CA 1
ATOM 759 C C . ILE A 1 95 ? -2.416 6.941 -0.001 1.00 94.44 95 ILE A C 1
ATOM 761 O O . ILE A 1 95 ? -2.163 7.161 1.189 1.00 94.44 95 ILE A O 1
ATOM 765 N N . THR A 1 96 ? -2.392 7.901 -0.922 1.00 92.25 96 THR A N 1
ATOM 766 C CA . THR A 1 96 ? -1.895 9.257 -0.666 1.00 92.25 96 THR A CA 1
ATOM 767 C C . THR A 1 96 ? -2.909 10.129 0.081 1.00 92.25 96 THR A C 1
ATOM 769 O O . THR A 1 96 ? -2.497 10.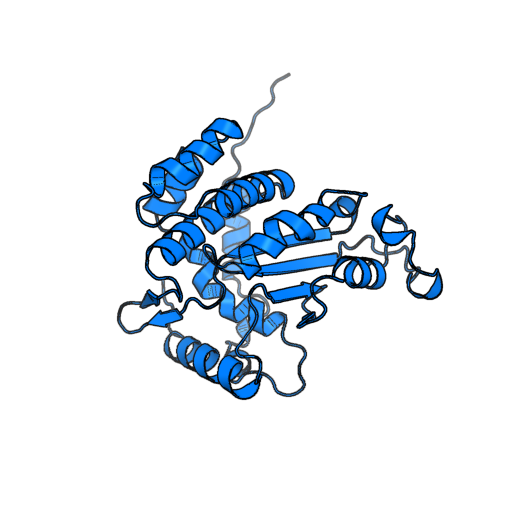890 0.970 1.00 92.25 96 THR A O 1
ATOM 772 N N . HIS A 1 97 ? -4.211 9.968 -0.196 1.00 90.31 97 HIS A N 1
ATOM 773 C CA . HIS A 1 97 ? -5.286 10.817 0.339 1.00 90.31 97 HIS A CA 1
ATOM 774 C C . HIS A 1 97 ? -6.148 10.157 1.424 1.00 90.31 97 HIS A C 1
ATOM 776 O O . HIS A 1 97 ? -6.566 10.836 2.366 1.00 90.31 97 HIS A O 1
ATOM 782 N N . ASP A 1 98 ? -6.418 8.851 1.339 1.00 93.19 98 ASP A N 1
ATOM 783 C CA . ASP A 1 98 ? -7.375 8.185 2.231 1.00 93.19 98 ASP A CA 1
ATOM 784 C C . ASP A 1 98 ? -6.710 7.341 3.309 1.00 93.19 98 ASP A C 1
ATOM 786 O O . ASP A 1 98 ? -7.042 7.472 4.491 1.00 93.19 98 ASP A O 1
ATOM 790 N N . LEU A 1 99 ? -5.749 6.497 2.938 1.00 94.62 99 LEU A N 1
ATOM 791 C CA . LEU A 1 99 ? -5.126 5.562 3.870 1.00 94.62 99 LEU A CA 1
ATOM 792 C C . LEU A 1 99 ? -4.316 6.278 4.956 1.00 94.62 99 LEU A C 1
ATOM 794 O O . LEU A 1 99 ? -4.230 5.796 6.088 1.00 94.62 99 LEU A O 1
ATOM 798 N N . GLY A 1 100 ? -3.815 7.482 4.656 1.00 89.50 100 GLY A N 1
ATOM 799 C CA . GLY A 1 100 ? -3.164 8.370 5.622 1.00 89.50 100 GLY A CA 1
ATOM 800 C C . GLY A 1 100 ? -4.002 8.634 6.878 1.00 89.50 100 GLY A C 1
ATOM 801 O O . GLY A 1 100 ? -3.440 8.774 7.965 1.00 89.50 100 GLY A O 1
ATOM 802 N N . LYS A 1 101 ? -5.341 8.561 6.781 1.00 88.94 101 LYS A N 1
ATOM 803 C CA . LYS A 1 101 ? -6.261 8.694 7.924 1.00 88.94 101 LYS A CA 1
ATOM 804 C C . LYS A 1 101 ? -5.986 7.678 9.038 1.00 88.94 101 LYS A C 1
ATOM 806 O O . LYS A 1 101 ? -6.348 7.946 10.177 1.00 88.94 101 LYS A O 1
ATOM 811 N N . VAL A 1 102 ? -5.343 6.537 8.753 1.00 92.31 102 VAL A N 1
ATOM 812 C CA . VAL A 1 102 ? -4.906 5.559 9.773 1.00 92.31 102 VAL A CA 1
ATOM 813 C C . VAL A 1 102 ? -3.897 6.172 10.745 1.00 92.31 102 VAL A C 1
ATOM 815 O O . VAL A 1 102 ? -3.930 5.890 11.944 1.00 92.31 102 VAL A O 1
ATOM 818 N N . PHE A 1 103 ? -3.006 7.016 10.234 1.00 92.62 103 PHE A N 1
ATOM 819 C CA . PHE A 1 103 ? -1.957 7.682 11.005 1.00 92.62 103 PHE A CA 1
ATOM 820 C C . PHE A 1 103 ? -2.440 8.973 11.661 1.00 92.62 103 PHE A C 1
ATOM 822 O O . PHE A 1 103 ? -1.770 9.538 12.525 1.00 92.62 103 PHE A O 1
ATOM 829 N N . GLU A 1 104 ? -3.645 9.397 11.306 1.00 87.06 104 GLU A N 1
ATOM 830 C CA . GLU A 1 104 ? -4.324 10.541 11.874 1.00 87.06 104 GLU A CA 1
ATOM 831 C C . GLU A 1 104 ? -5.371 10.085 12.901 1.00 87.06 104 GLU A C 1
ATOM 833 O O . GLU A 1 104 ? -5.863 8.957 12.896 1.00 87.06 104 GLU A O 1
ATOM 838 N N . LYS A 1 105 ? -5.743 10.981 13.822 1.00 87.12 105 LYS A N 1
ATOM 839 C CA . LYS A 1 105 ? -6.942 10.823 14.672 1.00 87.12 105 LYS A CA 1
ATOM 840 C C . LYS A 1 105 ? -7.021 9.496 15.467 1.00 87.12 105 LYS A C 1
ATOM 842 O O . LYS A 1 105 ? -8.109 9.047 15.835 1.00 87.12 105 LYS A O 1
ATOM 847 N N . GLY A 1 106 ? -5.866 8.908 15.793 1.00 88.38 106 GLY A N 1
ATOM 848 C CA . GLY A 1 106 ? -5.703 7.841 16.787 1.00 88.38 106 GLY A CA 1
ATOM 849 C C . GLY A 1 106 ? -5.940 6.403 16.309 1.00 88.38 106 GLY A C 1
ATOM 850 O O . GLY A 1 106 ? -5.908 5.501 17.147 1.00 88.38 106 GLY A O 1
ATOM 851 N N . LEU A 1 107 ? -6.163 6.147 15.013 1.00 92.75 107 LEU A N 1
ATOM 852 C CA . LEU A 1 107 ? -6.447 4.789 14.515 1.00 92.75 107 LEU A CA 1
ATOM 853 C C . LEU A 1 107 ? -5.259 3.816 14.642 1.00 92.75 107 LEU A C 1
ATOM 855 O O . LEU A 1 107 ? -5.481 2.625 14.852 1.00 92.75 107 LEU A O 1
ATOM 859 N N . THR A 1 108 ? -4.011 4.296 14.623 1.00 92.56 108 THR A N 1
ATOM 860 C CA . THR A 1 108 ? -2.791 3.474 14.823 1.00 92.56 108 THR A CA 1
ATOM 861 C C . THR A 1 108 ? -2.796 2.642 16.112 1.00 92.56 108 THR A C 1
ATOM 863 O O . THR A 1 108 ? -2.175 1.575 16.196 1.00 92.56 108 THR A O 1
ATOM 866 N N . SER A 1 109 ? -3.513 3.108 17.136 1.00 90.94 109 SER A N 1
ATOM 867 C CA . SER A 1 109 ? -3.649 2.409 18.415 1.00 90.94 109 SER A CA 1
ATOM 868 C C . SER A 1 109 ? -4.526 1.157 18.324 1.00 90.94 109 SER A C 1
ATOM 870 O O . SER A 1 109 ? -4.308 0.219 19.087 1.00 90.94 109 SER A O 1
ATOM 872 N N . ILE A 1 110 ? -5.446 1.102 17.357 1.00 92.12 110 ILE A N 1
ATOM 873 C CA . ILE A 1 110 ? -6.432 0.024 17.215 1.00 92.12 110 ILE A CA 1
ATOM 874 C C . ILE A 1 110 ? -6.298 -0.764 15.910 1.00 92.12 110 ILE A C 1
ATOM 876 O O . ILE A 1 110 ? -6.966 -1.779 15.759 1.00 92.12 110 ILE A O 1
ATOM 880 N N . VAL A 1 111 ? -5.453 -0.319 14.976 1.00 94.19 111 VAL A N 1
ATOM 881 C CA . VAL A 1 111 ? -5.241 -0.957 13.670 1.00 94.19 111 VAL A CA 1
ATOM 882 C C . VAL A 1 111 ? -3.880 -1.649 13.601 1.00 94.19 111 VAL A C 1
ATOM 884 O O . VAL A 1 111 ? -2.859 -1.120 14.050 1.00 94.19 111 VAL A O 1
ATOM 887 N N . ASN A 1 112 ? -3.880 -2.842 13.015 1.00 92.56 112 ASN A N 1
ATOM 888 C CA . ASN A 1 112 ? -2.720 -3.479 12.413 1.00 92.56 112 ASN A CA 1
ATOM 889 C C . ASN A 1 112 ? -2.842 -3.334 10.888 1.00 92.56 112 ASN A C 1
ATOM 891 O O . ASN A 1 112 ? -3.621 -4.049 10.256 1.00 92.56 112 ASN A O 1
ATOM 895 N N . LEU A 1 113 ? -2.137 -2.355 10.324 1.00 93.75 113 LEU A N 1
ATOM 896 C CA . LEU A 1 113 ? -2.114 -2.046 8.901 1.00 93.75 113 LEU A CA 1
ATOM 897 C C . LEU A 1 113 ? -1.152 -2.993 8.192 1.00 93.75 113 LEU A C 1
ATOM 899 O O . LEU A 1 113 ? 0.018 -3.118 8.556 1.00 93.75 113 LEU A O 1
ATOM 903 N N . ARG A 1 114 ? -1.653 -3.615 7.132 1.00 90.75 114 ARG A N 1
ATOM 904 C CA . ARG A 1 114 ? -0.892 -4.478 6.247 1.00 90.75 114 ARG A CA 1
ATOM 905 C C . ARG A 1 114 ? -0.995 -3.959 4.820 1.00 90.75 114 ARG A C 1
ATOM 907 O O . ARG A 1 114 ? -2.091 -3.798 4.299 1.00 90.75 114 ARG A O 1
ATOM 914 N N . LEU A 1 115 ? 0.149 -3.736 4.189 1.00 92.06 115 LEU A N 1
ATOM 915 C CA . LEU A 1 115 ? 0.251 -3.312 2.796 1.00 92.06 115 LEU A CA 1
ATOM 916 C C . LEU A 1 115 ? 0.774 -4.478 1.953 1.00 92.06 115 LEU A C 1
ATOM 918 O O . LEU A 1 115 ? 1.728 -5.142 2.354 1.00 92.06 115 LEU A O 1
ATOM 922 N N . ILE A 1 116 ? 0.137 -4.748 0.814 1.00 89.75 116 ILE A N 1
ATOM 923 C CA . ILE A 1 116 ? 0.485 -5.852 -0.084 1.00 89.75 116 ILE A CA 1
ATOM 924 C C . ILE A 1 116 ? 0.586 -5.307 -1.525 1.00 89.75 116 ILE A C 1
ATOM 926 O O . ILE A 1 116 ? -0.435 -5.228 -2.210 1.00 89.75 116 ILE A O 1
ATOM 930 N N . PRO A 1 117 ? 1.793 -4.912 -1.976 1.00 91.62 117 PRO A N 1
ATOM 931 C CA . PRO A 1 117 ? 2.026 -4.252 -3.262 1.00 91.62 117 PRO A CA 1
ATOM 932 C C . PRO A 1 117 ? 2.165 -5.266 -4.405 1.00 91.62 117 PRO A C 1
ATOM 934 O O . PRO A 1 117 ? 3.248 -5.434 -4.950 1.00 91.62 117 PRO A O 1
ATOM 937 N N . TRP A 1 118 ? 1.105 -6.009 -4.715 1.00 84.38 118 TRP A N 1
ATOM 938 C CA . TRP A 1 118 ? 1.096 -6.947 -5.849 1.00 84.38 118 TRP A CA 1
ATOM 939 C C . TRP A 1 118 ? -0.132 -6.818 -6.745 1.00 84.38 118 TRP A C 1
ATOM 941 O O . TRP A 1 118 ? -0.046 -7.208 -7.902 1.00 84.38 118 TRP A O 1
ATOM 951 N N . GLY A 1 119 ? -1.242 -6.285 -6.221 1.00 76.94 119 GLY A N 1
ATOM 952 C CA . GLY A 1 119 ? -2.471 -6.013 -6.966 1.00 76.94 119 GLY A CA 1
ATOM 953 C C . GLY A 1 119 ? -2.857 -7.142 -7.915 1.00 76.94 119 GLY A C 1
ATOM 954 O O . GLY A 1 119 ? -3.188 -8.247 -7.475 1.00 76.94 119 GLY A O 1
ATOM 955 N N . LYS A 1 120 ? -2.796 -6.844 -9.213 1.00 77.31 120 LYS A N 1
ATOM 956 C CA . LYS A 1 120 ? -3.187 -7.737 -10.308 1.00 77.31 120 LYS A CA 1
ATOM 957 C C . LYS A 1 120 ? -2.020 -8.480 -10.961 1.00 77.31 120 LYS A C 1
ATOM 959 O O . LYS A 1 120 ? -2.218 -9.140 -11.983 1.00 77.31 120 LYS A O 1
ATOM 964 N N . ALA A 1 121 ? -0.812 -8.390 -10.413 1.00 79.50 121 ALA A N 1
ATOM 965 C CA . ALA A 1 121 ? 0.346 -9.047 -10.994 1.00 79.50 121 ALA A CA 1
ATOM 966 C C . ALA A 1 121 ? 0.139 -10.576 -11.088 1.00 79.50 121 ALA A C 1
ATOM 968 O O . ALA A 1 121 ? -0.394 -11.233 -10.185 1.00 79.50 121 ALA A O 1
ATOM 969 N N . GLN A 1 122 ? 0.648 -11.182 -12.159 1.00 74.38 122 GLN A N 1
ATOM 970 C CA . GLN A 1 122 ? 0.529 -12.608 -12.471 1.00 74.38 122 GLN A CA 1
ATOM 971 C C . GLN A 1 122 ? 1.886 -13.309 -12.487 1.00 74.38 122 GLN A C 1
ATOM 973 O O . GLN A 1 122 ? 2.862 -12.759 -12.984 1.00 74.38 122 GLN A O 1
ATOM 978 N N . ILE A 1 123 ? 1.938 -14.565 -12.032 1.00 72.12 123 ILE A N 1
ATOM 979 C CA . ILE A 1 123 ? 3.084 -15.446 -12.302 1.00 72.12 123 ILE A CA 1
ATOM 980 C C . ILE A 1 123 ? 2.783 -16.253 -13.558 1.00 72.12 123 ILE A C 1
ATOM 982 O O . ILE A 1 123 ? 1.818 -17.018 -13.601 1.00 72.12 123 ILE A O 1
ATOM 986 N N . VAL A 1 124 ? 3.635 -16.115 -14.565 1.00 71.94 124 VAL A N 1
ATOM 987 C CA . VAL A 1 124 ? 3.541 -16.845 -15.824 1.00 71.94 124 VAL A CA 1
ATOM 988 C C . VAL A 1 124 ? 4.556 -17.987 -15.842 1.00 71.94 124 VAL A C 1
ATOM 990 O O . VAL A 1 124 ? 5.768 -17.797 -15.717 1.00 71.94 124 VAL A O 1
ATOM 993 N N . GLU A 1 125 ? 4.037 -19.201 -16.007 1.00 63.12 125 GLU A N 1
ATOM 994 C CA . GLU A 1 125 ? 4.812 -20.426 -16.210 1.00 63.12 125 GLU A CA 1
ATOM 995 C C . GLU A 1 125 ? 5.403 -20.519 -17.631 1.00 63.12 125 GLU A C 1
ATOM 997 O O . GLU A 1 125 ? 4.853 -19.933 -18.567 1.00 63.12 125 GLU A O 1
ATOM 1002 N N . PRO A 1 126 ? 6.483 -21.300 -17.838 1.00 66.62 126 PRO A N 1
ATOM 1003 C CA . PRO A 1 126 ? 7.187 -22.147 -16.860 1.00 66.62 126 PRO A CA 1
ATOM 1004 C C . PRO A 1 126 ? 8.283 -21.419 -16.069 1.00 66.62 126 PRO A C 1
ATOM 1006 O O . PRO A 1 126 ? 8.838 -21.983 -15.134 1.00 66.62 126 PRO A O 1
ATOM 1009 N N . ASN A 1 127 ? 8.600 -20.177 -16.432 1.00 68.06 127 ASN A N 1
ATOM 1010 C CA . ASN A 1 127 ? 9.767 -19.456 -15.915 1.00 68.06 127 ASN A CA 1
ATOM 1011 C C . ASN A 1 127 ? 9.480 -18.644 -14.642 1.00 68.06 127 ASN A C 1
ATOM 1013 O O . ASN A 1 127 ? 10.310 -17.825 -14.257 1.00 68.06 127 ASN A O 1
ATOM 1017 N N . GLU A 1 128 ? 8.300 -18.818 -14.039 1.00 70.00 128 GLU A N 1
ATOM 1018 C CA . GLU A 1 128 ? 7.836 -18.061 -12.867 1.00 70.00 128 GLU A CA 1
ATOM 1019 C C . GLU A 1 128 ? 7.981 -16.535 -13.053 1.00 70.00 128 GLU A C 1
ATOM 1021 O O . GLU A 1 128 ? 8.340 -15.796 -12.137 1.00 70.00 128 GLU A O 1
ATOM 1026 N N . THR A 1 129 ? 7.744 -16.054 -14.278 1.00 75.94 129 THR A N 1
ATOM 1027 C CA . THR A 1 129 ? 7.925 -14.640 -14.625 1.00 75.94 129 THR A CA 1
ATOM 1028 C C . THR A 1 129 ? 6.759 -13.829 -14.086 1.00 75.94 129 THR A C 1
ATOM 1030 O O . THR A 1 129 ? 5.609 -14.167 -14.346 1.00 75.94 129 THR A O 1
ATOM 1033 N N . ILE A 1 130 ? 7.053 -12.760 -13.349 1.00 80.00 130 ILE A N 1
ATOM 1034 C CA . ILE A 1 130 ? 6.027 -11.846 -12.845 1.00 80.00 130 ILE A CA 1
ATOM 1035 C C . ILE A 1 130 ? 5.647 -10.877 -13.969 1.00 80.00 130 ILE A C 1
ATOM 1037 O O . ILE A 1 130 ? 6.520 -10.229 -14.543 1.00 80.00 130 ILE A O 1
ATOM 1041 N N . VAL A 1 131 ? 4.356 -10.789 -14.273 1.00 81.31 131 VAL A N 1
ATOM 1042 C CA . VAL A 1 131 ? 3.775 -9.891 -15.274 1.00 81.31 131 VAL A CA 1
ATOM 1043 C C . VAL A 1 131 ? 2.795 -8.958 -14.580 1.00 81.31 131 VAL A C 1
ATOM 1045 O O . VAL A 1 131 ? 1.871 -9.421 -13.919 1.00 81.31 131 VAL A O 1
ATOM 1048 N N . CYS A 1 132 ? 2.997 -7.657 -14.742 1.00 86.38 132 CYS A N 1
ATOM 1049 C CA . CYS A 1 132 ? 2.189 -6.605 -14.131 1.00 86.38 132 CYS A CA 1
ATOM 1050 C C . CYS A 1 132 ? 1.342 -5.876 -15.184 1.00 86.38 132 CYS A C 1
ATOM 1052 O O . CYS A 1 132 ? 1.719 -5.858 -16.359 1.00 86.38 132 CYS A O 1
ATOM 1054 N N . GLU A 1 133 ? 0.216 -5.280 -14.779 1.00 86.31 133 GLU A N 1
ATOM 1055 C CA . GLU A 1 133 ? -0.737 -4.626 -15.696 1.00 86.31 133 GLU A CA 1
ATOM 1056 C C . GLU A 1 133 ? -0.102 -3.409 -16.389 1.00 86.31 133 GLU A C 1
ATOM 1058 O O . GLU A 1 133 ? -0.219 -3.253 -17.606 1.00 86.31 133 GLU A O 1
ATOM 1063 N N . HIS A 1 134 ? 0.679 -2.623 -15.646 1.00 87.56 134 HIS A N 1
ATOM 1064 C CA . HIS A 1 134 ? 1.391 -1.435 -16.119 1.00 87.56 134 HIS A CA 1
ATOM 1065 C C . HIS A 1 134 ? 2.861 -1.724 -16.492 1.00 87.56 134 HIS A C 1
ATOM 1067 O O . HIS A 1 134 ? 3.689 -0.815 -16.579 1.00 87.56 134 HIS A O 1
ATOM 1073 N N . GLY A 1 135 ? 3.205 -2.992 -16.751 1.00 90.06 135 GLY A N 1
ATOM 1074 C CA . GLY A 1 135 ? 4.516 -3.405 -17.261 1.00 90.06 135 GLY A CA 1
ATOM 1075 C C . GLY A 1 135 ? 5.624 -3.534 -16.206 1.00 90.06 135 GLY A C 1
ATOM 1076 O O . GLY A 1 135 ? 5.380 -3.637 -15.005 1.00 90.06 135 GLY A O 1
ATOM 1077 N N . GLU A 1 136 ? 6.879 -3.587 -16.664 1.00 90.94 136 GLU A N 1
ATOM 1078 C CA . GLU A 1 136 ? 8.030 -3.923 -15.807 1.00 90.94 136 GLU A CA 1
ATOM 1079 C C . GLU A 1 136 ? 8.303 -2.890 -14.705 1.00 90.94 136 GLU A C 1
ATOM 1081 O O . GLU A 1 136 ? 8.754 -3.263 -13.622 1.00 90.94 136 GLU A O 1
ATOM 1086 N N . ASP A 1 137 ? 7.991 -1.615 -14.947 1.00 92.75 137 ASP A N 1
ATOM 1087 C CA . ASP A 1 137 ? 8.171 -0.548 -13.959 1.00 92.75 137 ASP A CA 1
ATOM 1088 C C . ASP A 1 137 ? 7.240 -0.720 -12.747 1.00 92.75 137 ASP A C 1
ATOM 1090 O O . ASP A 1 137 ? 7.663 -0.487 -11.613 1.00 92.75 137 ASP A O 1
ATOM 1094 N N . GLU A 1 138 ? 6.001 -1.182 -12.958 1.00 92.81 138 GLU A N 1
ATOM 1095 C CA . GLU A 1 138 ? 5.102 -1.545 -11.856 1.00 92.81 138 GLU A CA 1
ATOM 1096 C C . GLU A 1 138 ? 5.684 -2.727 -11.085 1.00 92.81 138 GLU A C 1
ATOM 1098 O O . GLU A 1 138 ? 5.803 -2.678 -9.865 1.00 92.81 138 GLU A O 1
ATOM 1103 N N . CYS A 1 139 ? 6.098 -3.788 -11.781 1.00 90.81 139 CYS A N 1
ATOM 1104 C CA . CYS A 1 139 ? 6.704 -4.945 -11.126 1.00 90.81 139 CYS A CA 1
ATOM 1105 C C . CYS A 1 139 ? 7.930 -4.546 -10.292 1.00 90.81 139 CYS A C 1
ATOM 1107 O O . CYS A 1 139 ? 8.116 -5.044 -9.178 1.00 90.81 139 CYS A O 1
ATOM 1109 N N . TYR A 1 140 ? 8.749 -3.630 -10.810 1.00 93.69 140 TYR A N 1
ATOM 1110 C CA . TYR A 1 140 ? 9.889 -3.070 -10.104 1.00 93.69 140 TYR A CA 1
ATOM 1111 C C . TYR A 1 140 ? 9.457 -2.354 -8.821 1.00 93.69 140 TYR A C 1
ATOM 1113 O O . TYR A 1 140 ? 9.931 -2.707 -7.737 1.00 93.69 140 TYR A O 1
ATOM 1121 N N . PHE A 1 141 ? 8.533 -1.395 -8.908 1.00 95.94 141 PHE A N 1
ATOM 1122 C CA . PHE A 1 141 ? 8.089 -0.628 -7.745 1.00 95.94 141 PHE A CA 1
ATOM 1123 C C . PHE A 1 141 ? 7.300 -1.455 -6.728 1.00 95.94 141 PHE A C 1
ATOM 1125 O O . PHE A 1 141 ? 7.515 -1.281 -5.529 1.00 95.94 141 PHE A O 1
ATOM 1132 N N . ASN A 1 142 ? 6.515 -2.436 -7.170 1.00 93.94 142 ASN A N 1
ATOM 1133 C CA . ASN A 1 142 ? 5.889 -3.437 -6.311 1.00 93.94 142 ASN A CA 1
ATOM 1134 C C . ASN A 1 142 ? 6.936 -4.149 -5.425 1.00 93.94 142 ASN A C 1
ATOM 1136 O O . ASN A 1 142 ? 6.782 -4.233 -4.201 1.00 93.94 142 ASN A O 1
ATOM 1140 N N . VAL A 1 143 ? 8.076 -4.567 -6.000 1.00 92.81 143 VAL A N 1
ATOM 1141 C CA . VAL A 1 143 ? 9.188 -5.153 -5.224 1.00 92.81 143 VAL A CA 1
ATOM 1142 C C . VAL A 1 143 ? 9.834 -4.123 -4.293 1.00 92.81 143 VAL A C 1
ATOM 1144 O O . VAL A 1 143 ? 10.147 -4.453 -3.149 1.00 92.81 143 VAL A O 1
ATOM 1147 N N . ILE A 1 144 ? 10.032 -2.879 -4.741 1.00 97.25 144 ILE A N 1
ATOM 1148 C CA . ILE A 1 144 ? 10.591 -1.804 -3.905 1.00 97.25 144 ILE A CA 1
ATOM 1149 C C . ILE A 1 144 ? 9.694 -1.528 -2.687 1.00 97.25 144 ILE A C 1
ATOM 1151 O O . ILE A 1 144 ? 10.205 -1.414 -1.571 1.00 97.25 144 ILE A O 1
ATOM 1155 N N . HIS A 1 145 ? 8.370 -1.503 -2.860 1.00 96.81 145 HIS A N 1
ATOM 1156 C CA . HIS A 1 145 ? 7.399 -1.359 -1.772 1.00 96.81 145 HIS A CA 1
ATOM 1157 C C . HIS A 1 145 ? 7.455 -2.547 -0.810 1.00 96.81 145 HIS A C 1
ATOM 1159 O O . HIS A 1 145 ? 7.533 -2.352 0.405 1.00 96.81 145 HIS A O 1
ATOM 1165 N N . ALA A 1 146 ? 7.500 -3.778 -1.331 1.00 94.31 146 ALA A N 1
ATOM 1166 C CA . ALA A 1 146 ? 7.644 -4.980 -0.510 1.00 94.31 146 ALA A CA 1
ATOM 1167 C C . ALA A 1 146 ? 8.947 -4.947 0.309 1.00 94.31 146 ALA A C 1
ATOM 1169 O O . ALA A 1 146 ? 8.967 -5.264 1.502 1.00 94.31 146 ALA A O 1
ATOM 1170 N N . CYS A 1 147 ? 10.038 -4.491 -0.307 1.00 95.94 147 CYS A N 1
ATOM 1171 C CA . CYS A 1 147 ? 11.317 -4.312 0.361 1.00 95.94 147 CYS A CA 1
ATOM 1172 C C . CYS A 1 147 ? 11.295 -3.216 1.427 1.00 95.94 147 CYS A C 1
ATOM 1174 O O . CYS A 1 147 ? 11.887 -3.412 2.487 1.00 95.94 147 CYS A O 1
ATOM 1176 N N . ALA A 1 148 ? 10.590 -2.107 1.205 1.00 97.12 148 ALA A N 1
ATOM 1177 C CA . ALA A 1 148 ? 10.402 -1.066 2.211 1.00 97.12 148 ALA A CA 1
ATOM 1178 C C . ALA A 1 148 ? 9.640 -1.588 3.441 1.00 97.12 148 ALA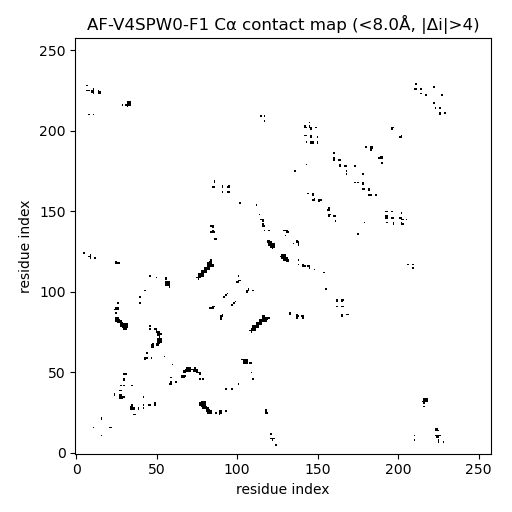 A C 1
ATOM 1180 O O . ALA A 1 148 ? 10.078 -1.367 4.569 1.00 97.12 148 ALA A O 1
ATOM 1181 N N . ILE A 1 149 ? 8.558 -2.347 3.233 1.00 94.75 149 ILE A N 1
ATOM 1182 C CA . ILE A 1 149 ? 7.777 -2.978 4.313 1.00 94.75 149 ILE A CA 1
ATOM 1183 C C . ILE A 1 149 ? 8.658 -3.930 5.128 1.00 94.75 149 ILE A C 1
ATOM 1185 O O . ILE A 1 149 ? 8.631 -3.920 6.359 1.00 94.75 149 ILE A O 1
ATOM 1189 N N . LYS A 1 150 ? 9.489 -4.728 4.447 1.00 91.62 150 LYS A N 1
ATOM 1190 C CA . LYS A 1 150 ? 10.425 -5.650 5.097 1.00 91.62 150 LYS A CA 1
ATOM 1191 C C . LYS A 1 150 ? 11.540 -4.923 5.856 1.00 91.62 150 LYS A C 1
ATOM 1193 O O . LYS A 1 150 ? 11.898 -5.336 6.958 1.00 91.62 150 LYS A O 1
ATOM 1198 N N . ALA A 1 151 ? 12.112 -3.880 5.260 1.00 94.19 151 ALA A N 1
ATOM 1199 C CA . ALA A 1 151 ? 13.202 -3.102 5.841 1.00 94.19 151 ALA A CA 1
ATOM 1200 C C . ALA A 1 151 ? 12.747 -2.288 7.058 1.00 94.19 151 ALA A C 1
ATOM 1202 O O . ALA A 1 151 ? 13.513 -2.120 8.010 1.00 94.19 151 ALA A O 1
ATOM 1203 N N . TRP A 1 152 ? 11.502 -1.808 7.037 1.00 94.50 152 TRP A N 1
ATOM 1204 C CA . TRP A 1 152 ? 10.931 -0.926 8.048 1.00 94.50 152 TRP A CA 1
ATOM 1205 C C . TRP A 1 152 ? 9.600 -1.482 8.571 1.00 94.50 152 TRP A C 1
ATOM 1207 O O . TRP A 1 152 ? 8.532 -1.021 8.175 1.00 94.50 152 TRP A O 1
ATOM 1217 N N . PRO A 1 153 ? 9.633 -2.439 9.519 1.00 87.69 153 PRO A N 1
ATOM 1218 C CA . PRO A 1 153 ? 8.418 -3.044 10.076 1.00 87.69 153 PRO A CA 1
ATOM 1219 C C . PRO A 1 153 ? 7.522 -2.072 10.859 1.00 87.69 153 PRO A C 1
ATOM 1221 O O . PRO A 1 153 ? 6.390 -2.411 11.199 1.00 87.69 153 PRO A O 1
ATOM 1224 N N . GLU A 1 154 ? 8.024 -0.879 11.188 1.00 92.12 154 GLU A N 1
ATOM 1225 C CA . GLU A 1 154 ? 7.217 0.187 11.776 1.00 92.12 154 GLU A CA 1
ATOM 1226 C C . GLU A 1 154 ? 6.267 0.758 10.708 1.00 92.12 154 GLU A C 1
ATOM 1228 O O . GLU A 1 154 ? 6.701 1.145 9.623 1.00 92.12 154 GLU A O 1
ATOM 1233 N N . GLN A 1 155 ? 4.966 0.759 11.017 1.00 92.19 155 GLN A N 1
ATOM 1234 C CA . GLN A 1 155 ? 3.886 1.033 10.064 1.00 92.19 155 GLN A CA 1
ATOM 1235 C C . GLN A 1 155 ? 3.961 2.430 9.461 1.00 92.19 155 GLN A C 1
ATOM 1237 O O . GLN A 1 155 ? 3.804 2.587 8.252 1.00 92.19 155 GLN A O 1
ATOM 1242 N N . LEU A 1 156 ? 4.210 3.442 10.292 1.00 93.50 156 LEU A N 1
ATOM 1243 C CA . LEU A 1 156 ? 4.288 4.820 9.825 1.00 93.50 156 LEU A CA 1
ATOM 1244 C C . LEU A 1 156 ? 5.499 5.014 8.905 1.00 93.50 156 LEU A C 1
ATOM 1246 O O . LEU A 1 156 ? 5.394 5.707 7.894 1.00 93.50 156 LEU A O 1
ATOM 1250 N N . LEU A 1 157 ? 6.626 4.375 9.211 1.00 94.81 157 LEU A N 1
ATOM 1251 C CA . LEU A 1 157 ? 7.872 4.522 8.474 1.00 94.81 157 LEU A CA 1
ATOM 1252 C C . LEU A 1 157 ? 7.772 3.966 7.052 1.00 94.81 157 LEU A C 1
ATOM 1254 O O . LEU A 1 157 ? 8.053 4.697 6.100 1.00 94.81 157 LEU A O 1
ATOM 1258 N N . HIS A 1 158 ? 7.335 2.711 6.880 1.00 95.88 158 HIS A N 1
ATOM 1259 C CA . HIS A 1 158 ? 7.174 2.164 5.529 1.00 95.88 158 HIS A CA 1
ATOM 1260 C C . HIS A 1 158 ? 6.025 2.828 4.773 1.00 95.88 158 HIS A C 1
ATOM 1262 O O . HIS A 1 158 ? 6.157 3.056 3.573 1.00 95.88 158 HIS A O 1
ATOM 1268 N N . PHE A 1 159 ? 4.931 3.191 5.453 1.00 96.88 159 PHE A N 1
ATOM 1269 C CA . PHE A 1 159 ? 3.825 3.896 4.809 1.00 96.88 159 PHE A CA 1
ATOM 1270 C C . PHE A 1 159 ? 4.273 5.254 4.269 1.00 96.88 159 PHE A C 1
ATOM 1272 O O . PHE A 1 159 ? 3.961 5.586 3.133 1.00 96.88 159 PHE A O 1
ATOM 1279 N N . THR A 1 160 ? 5.051 6.017 5.041 1.00 96.88 160 THR A N 1
ATOM 1280 C CA . THR A 1 160 ? 5.548 7.333 4.607 1.00 96.88 160 THR A CA 1
ATOM 1281 C C . THR A 1 160 ? 6.442 7.213 3.372 1.00 96.88 160 THR A C 1
ATOM 1283 O O . THR A 1 160 ? 6.358 8.040 2.465 1.00 96.88 160 THR A O 1
ATOM 1286 N N . PHE A 1 161 ? 7.274 6.170 3.302 1.00 98.12 161 PHE A N 1
ATOM 1287 C CA . PHE A 1 161 ? 8.070 5.891 2.108 1.00 98.12 161 PHE A CA 1
ATOM 1288 C C . PHE A 1 161 ? 7.205 5.513 0.900 1.00 98.12 161 PHE A C 1
ATOM 1290 O O . PHE A 1 161 ? 7.384 6.094 -0.167 1.00 98.12 161 PHE A O 1
ATOM 1297 N N . ILE A 1 162 ? 6.263 4.580 1.073 1.00 97.75 162 ILE A N 1
ATOM 1298 C CA . ILE A 1 162 ? 5.347 4.143 0.008 1.00 97.75 162 ILE A CA 1
ATOM 1299 C C . ILE A 1 162 ? 4.542 5.332 -0.513 1.00 97.75 162 ILE A C 1
ATOM 1301 O O . ILE A 1 162 ? 4.496 5.552 -1.715 1.00 97.75 162 ILE A O 1
ATOM 1305 N N . LYS A 1 163 ? 3.994 6.158 0.384 1.00 96.62 163 LYS A N 1
ATOM 1306 C CA . LYS A 1 163 ? 3.276 7.381 0.025 1.00 96.62 163 LYS A CA 1
ATOM 1307 C C . LYS A 1 163 ? 4.136 8.316 -0.833 1.00 96.62 163 LYS A C 1
ATOM 1309 O O . LYS A 1 163 ? 3.675 8.759 -1.875 1.00 96.62 163 LYS A O 1
ATOM 1314 N N . CYS A 1 164 ? 5.386 8.573 -0.438 1.00 97.31 164 CYS A N 1
ATOM 1315 C CA . CYS A 1 164 ? 6.303 9.393 -1.239 1.00 97.31 164 CYS A CA 1
ATOM 1316 C C . CYS A 1 164 ? 6.503 8.827 -2.653 1.00 97.31 164 CYS A C 1
ATOM 1318 O O . CYS A 1 164 ? 6.559 9.578 -3.627 1.00 97.31 164 CYS A O 1
ATOM 1320 N N . LEU A 1 165 ? 6.626 7.506 -2.777 1.00 96.62 165 LEU A N 1
ATOM 1321 C CA . LEU A 1 165 ? 6.881 6.857 -4.057 1.00 96.62 165 LEU A CA 1
ATOM 1322 C C . LEU A 1 165 ? 5.633 6.839 -4.956 1.00 96.62 165 LEU A C 1
ATOM 1324 O O . LEU A 1 165 ? 5.741 7.145 -6.143 1.00 96.62 165 LEU A O 1
ATOM 1328 N N . GLU A 1 166 ? 4.451 6.596 -4.388 1.00 95.19 166 GLU A N 1
ATOM 1329 C CA . GLU A 1 166 ? 3.161 6.734 -5.083 1.00 95.19 166 GLU A CA 1
ATOM 1330 C C . GLU A 1 166 ? 2.911 8.175 -5.564 1.00 95.19 166 GLU A C 1
ATOM 1332 O O . GLU A 1 166 ? 2.318 8.375 -6.615 1.00 95.19 166 GLU A O 1
ATOM 1337 N N . GLU A 1 167 ? 3.413 9.201 -4.867 1.00 92.75 167 GLU A N 1
ATOM 1338 C CA . GLU A 1 167 ? 3.290 10.605 -5.303 1.00 92.75 167 GLU A CA 1
ATOM 1339 C C . GLU A 1 167 ? 4.258 10.986 -6.439 1.00 92.75 167 GLU A C 1
ATOM 1341 O O . GLU A 1 167 ? 4.017 11.953 -7.161 1.00 92.75 167 GLU A O 1
ATOM 1346 N N . THR A 1 168 ? 5.378 10.270 -6.600 1.00 90.69 168 THR A N 1
ATOM 1347 C CA . THR A 1 168 ? 6.524 10.735 -7.412 1.00 90.69 168 THR A CA 1
ATOM 1348 C C . THR A 1 168 ?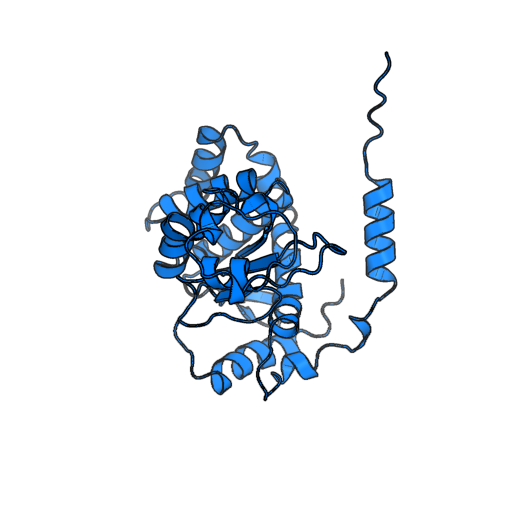 6.925 9.815 -8.565 1.00 90.69 168 THR A C 1
ATOM 1350 O O . THR A 1 168 ? 7.795 10.176 -9.360 1.00 90.69 168 THR A O 1
ATOM 1353 N N . SER A 1 169 ? 6.304 8.643 -8.696 1.00 86.06 169 SER A N 1
ATOM 1354 C CA . SER A 1 169 ? 6.657 7.618 -9.693 1.00 86.06 169 SER A CA 1
ATOM 1355 C C . SER A 1 169 ? 6.051 7.835 -11.093 1.00 86.06 169 SER A C 1
ATOM 1357 O O . SER A 1 169 ? 6.358 7.087 -12.029 1.00 86.06 169 SER A O 1
ATOM 1359 N N . TRP A 1 170 ? 5.277 8.909 -11.272 1.00 78.88 170 TRP A N 1
ATOM 1360 C CA . TRP A 1 170 ? 4.532 9.237 -12.488 1.00 78.88 170 TRP A CA 1
ATOM 1361 C C . TRP A 1 170 ? 5.390 9.965 -13.529 1.00 78.88 170 TRP A C 1
ATOM 1363 O O . TRP A 1 170 ? 5.567 11.183 -13.495 1.00 78.88 170 TRP A O 1
ATOM 1373 N N . GLY A 1 171 ? 5.942 9.214 -14.484 1.00 76.25 171 GLY A N 1
ATOM 1374 C CA . GLY A 1 171 ? 6.625 9.795 -15.640 1.00 76.25 171 GLY A CA 1
ATOM 1375 C C . GLY A 1 171 ? 7.344 8.764 -16.521 1.00 76.25 171 GLY A C 1
ATOM 1376 O O . GLY A 1 171 ? 8.104 7.936 -16.002 1.00 76.25 171 GLY A O 1
ATOM 1377 N N . PRO A 1 172 ? 7.163 8.820 -17.857 1.00 70.75 172 PRO A N 1
ATOM 1378 C CA . PRO A 1 172 ? 7.661 7.795 -18.780 1.00 70.75 172 PRO A CA 1
ATOM 1379 C C . PRO A 1 172 ? 9.187 7.803 -18.952 1.00 70.75 172 PRO A C 1
ATOM 1381 O O . PRO A 1 172 ? 9.757 6.829 -19.424 1.00 70.75 172 PRO A O 1
ATOM 1384 N N . THR A 1 173 ? 9.863 8.892 -18.577 1.00 79.81 173 THR A N 1
ATOM 1385 C CA . THR A 1 173 ? 11.321 9.065 -18.720 1.00 79.81 173 THR A CA 1
ATOM 1386 C C . THR A 1 173 ? 12.050 9.137 -17.380 1.00 79.81 173 THR A C 1
ATOM 1388 O O . THR A 1 173 ? 13.226 9.503 -17.328 1.00 79.81 173 THR A O 1
ATOM 1391 N N . LEU A 1 174 ? 11.357 8.826 -16.281 1.00 86.19 174 LEU A N 1
ATOM 1392 C CA . LEU A 1 174 ? 11.953 8.852 -14.952 1.00 86.19 174 LEU A CA 1
ATOM 1393 C C . LEU A 1 174 ? 12.962 7.716 -14.792 1.00 86.19 174 LEU A C 1
ATOM 1395 O O . LEU A 1 174 ? 12.669 6.559 -15.080 1.00 86.19 174 LEU A O 1
ATOM 1399 N N . ASP A 1 175 ? 14.124 8.052 -14.242 1.00 92.94 175 ASP A N 1
ATOM 1400 C CA . ASP A 1 175 ? 15.028 7.066 -13.661 1.00 92.94 175 ASP A CA 1
ATOM 1401 C C . ASP A 1 175 ? 14.372 6.507 -12.393 1.00 92.94 175 ASP A C 1
ATOM 1403 O O . ASP A 1 175 ? 14.330 7.169 -11.350 1.00 92.94 175 ASP A O 1
ATOM 1407 N N . LYS A 1 176 ? 13.823 5.296 -12.502 1.00 92.50 176 LYS A N 1
ATOM 1408 C CA . LYS A 1 176 ? 13.054 4.660 -11.428 1.00 92.50 176 LYS A CA 1
ATOM 1409 C C . LYS A 1 176 ? 13.891 4.442 -10.175 1.00 92.50 176 LYS A C 1
ATOM 1411 O O . LYS A 1 176 ? 13.371 4.597 -9.070 1.00 92.50 176 LYS A O 1
ATOM 1416 N N . GLU A 1 177 ? 15.184 4.148 -10.330 1.00 95.06 177 GLU A N 1
ATOM 1417 C CA . GLU A 1 177 ? 16.089 3.987 -9.197 1.00 95.06 177 GLU A CA 1
ATOM 1418 C C . GLU A 1 177 ? 16.288 5.313 -8.462 1.00 95.06 177 GLU A C 1
ATOM 1420 O O . GLU A 1 177 ? 16.213 5.385 -7.231 1.00 95.06 177 GLU A O 1
ATOM 1425 N N . LYS A 1 178 ? 16.489 6.393 -9.218 1.00 96.25 178 LYS A N 1
ATOM 1426 C CA . LYS A 1 178 ? 16.623 7.733 -8.651 1.00 96.25 178 LYS A CA 1
ATOM 1427 C C . LYS A 1 178 ? 15.372 8.162 -7.885 1.00 96.25 178 LYS A C 1
ATOM 1429 O O . LYS A 1 178 ? 15.526 8.730 -6.807 1.00 96.25 178 LYS A O 1
ATOM 1434 N N . VAL A 1 179 ? 14.168 7.871 -8.388 1.00 95.88 179 VAL A N 1
ATOM 1435 C CA . VAL A 1 179 ? 12.900 8.255 -7.735 1.00 95.88 179 VAL A CA 1
ATOM 1436 C C . VAL A 1 179 ? 12.823 7.703 -6.308 1.00 95.88 179 VAL A C 1
ATOM 1438 O O . VAL A 1 179 ? 12.730 8.475 -5.350 1.00 95.88 179 VAL A O 1
ATOM 1441 N N . TRP A 1 180 ? 12.939 6.383 -6.126 1.00 97.25 180 TRP A N 1
ATOM 1442 C CA . TRP A 1 180 ? 12.810 5.803 -4.785 1.00 97.25 180 TRP A CA 1
ATOM 1443 C C . TRP A 1 180 ? 13.991 6.166 -3.876 1.00 97.25 180 TRP A C 1
ATOM 1445 O O . TRP A 1 180 ? 13.814 6.353 -2.669 1.00 97.25 180 TRP A O 1
ATOM 1455 N N . ARG A 1 181 ? 15.193 6.365 -4.435 1.00 97.62 181 ARG A N 1
ATOM 1456 C CA . ARG A 1 181 ? 16.342 6.881 -3.674 1.00 97.62 181 ARG A CA 1
ATOM 1457 C C . ARG A 1 181 ? 16.126 8.313 -3.195 1.00 97.62 181 ARG A C 1
ATOM 1459 O O . ARG A 1 181 ? 16.536 8.626 -2.079 1.00 97.62 181 ARG A O 1
ATOM 1466 N N . THR A 1 182 ? 15.478 9.170 -3.981 1.00 97.56 182 THR A N 1
ATOM 1467 C CA . THR A 1 182 ? 15.100 10.524 -3.554 1.00 97.56 182 THR A CA 1
ATOM 1468 C C . THR A 1 182 ? 14.090 10.476 -2.408 1.00 97.56 182 THR A C 1
ATOM 1470 O O . THR A 1 182 ? 14.269 11.200 -1.428 1.00 97.56 182 THR A O 1
ATOM 1473 N N . CYS A 1 183 ? 13.111 9.566 -2.440 1.00 98.06 183 CYS A N 1
ATOM 1474 C CA . CYS A 1 183 ? 12.235 9.333 -1.287 1.00 98.06 183 CYS A CA 1
ATOM 1475 C C . CYS A 1 183 ? 13.019 8.890 -0.043 1.00 98.06 183 CYS A C 1
ATOM 1477 O O . CYS A 1 183 ? 12.809 9.442 1.039 1.00 98.06 183 CYS A O 1
ATOM 1479 N N . CYS A 1 184 ? 13.989 7.975 -0.178 1.00 98.12 184 CYS A N 1
ATOM 1480 C CA . CYS A 1 184 ? 14.877 7.625 0.934 1.00 98.12 184 CYS A CA 1
ATOM 1481 C C . CYS A 1 184 ? 15.643 8.843 1.473 1.00 98.12 184 CYS A C 1
ATOM 1483 O O . CYS A 1 184 ? 15.699 9.040 2.684 1.00 98.12 184 CYS A O 1
ATOM 1485 N N . GLN A 1 185 ? 16.215 9.674 0.598 1.00 97.88 185 GLN A N 1
ATOM 1486 C CA . GLN A 1 185 ? 16.974 10.866 0.991 1.00 97.88 185 GLN A CA 1
ATOM 1487 C C . GLN A 1 185 ? 16.108 11.870 1.759 1.00 97.88 185 GLN A C 1
ATOM 1489 O O . GLN A 1 185 ? 16.488 12.288 2.854 1.00 97.88 185 GLN A O 1
ATOM 1494 N N . ASN A 1 186 ? 14.930 12.209 1.227 1.00 97.12 186 ASN A N 1
ATOM 1495 C CA . ASN A 1 186 ? 14.002 13.164 1.838 1.00 97.12 186 ASN A CA 1
ATOM 1496 C C . ASN A 1 186 ? 13.532 12.700 3.223 1.00 97.12 186 ASN A C 1
ATOM 1498 O O . ASN A 1 186 ? 13.424 13.503 4.150 1.00 97.12 186 ASN A O 1
ATOM 1502 N N . LEU A 1 187 ? 13.311 11.393 3.377 1.00 97.38 187 LEU A N 1
ATOM 1503 C CA . LEU A 1 187 ? 12.854 10.773 4.621 1.00 97.38 187 LEU A CA 1
ATOM 1504 C C . LEU A 1 187 ? 14.000 10.346 5.552 1.00 97.38 187 LEU A C 1
ATOM 1506 O O . LEU A 1 187 ? 13.742 9.821 6.633 1.00 97.38 187 LEU A O 1
ATOM 1510 N N . LYS A 1 188 ? 15.263 10.578 5.162 1.00 97.62 188 LYS A N 1
ATOM 1511 C CA . LYS A 1 188 ? 16.472 10.155 5.895 1.00 97.62 188 LYS A CA 1
ATOM 1512 C C . LYS A 1 188 ? 16.513 8.643 6.170 1.00 97.62 188 LYS A C 1
ATOM 1514 O O . LYS A 1 188 ? 16.974 8.200 7.221 1.00 97.62 188 LYS A O 1
ATOM 1519 N N . LEU A 1 189 ? 16.042 7.852 5.211 1.00 97.00 189 LEU A N 1
ATOM 1520 C CA . LEU A 1 189 ? 16.027 6.392 5.245 1.00 97.00 189 LEU A CA 1
ATOM 1521 C C . LEU A 1 189 ? 17.234 5.811 4.503 1.00 97.00 189 LEU A C 1
ATOM 1523 O O . LEU A 1 189 ? 17.710 6.381 3.523 1.00 97.00 189 LEU A O 1
ATOM 1527 N N . SER A 1 190 ? 17.723 4.652 4.952 1.00 97.00 190 SER A N 1
ATOM 1528 C CA . SER A 1 190 ? 18.851 3.973 4.304 1.00 97.00 190 SER A CA 1
ATOM 1529 C C . SER A 1 190 ? 18.400 3.267 3.019 1.00 97.00 190 SER A C 1
ATOM 1531 O O . SER A 1 190 ? 17.656 2.287 3.106 1.00 97.00 190 SER A O 1
ATOM 1533 N N . PRO A 1 191 ? 18.873 3.686 1.830 1.00 97.50 191 PRO A N 1
ATOM 1534 C CA . PRO A 1 191 ? 18.486 3.053 0.573 1.00 97.50 191 PRO A CA 1
ATOM 1535 C C . PRO A 1 191 ? 19.097 1.654 0.394 1.00 97.50 191 PRO A C 1
ATOM 1537 O O . PRO A 1 191 ? 18.589 0.861 -0.394 1.00 97.50 191 PRO A O 1
ATOM 1540 N N . ASN A 1 192 ? 20.171 1.328 1.124 1.00 97.69 192 ASN A N 1
ATOM 1541 C CA . ASN A 1 192 ? 20.840 0.030 1.007 1.00 97.69 192 ASN A CA 1
ATOM 1542 C C . ASN A 1 192 ? 19.947 -1.117 1.487 1.00 97.69 192 ASN A C 1
ATOM 1544 O O . ASN A 1 192 ? 19.987 -2.189 0.907 1.00 97.69 192 ASN A O 1
ATOM 1548 N N . LEU A 1 193 ? 19.076 -0.880 2.475 1.00 95.62 193 LEU A N 1
ATOM 1549 C CA . LEU A 1 193 ? 18.153 -1.911 2.960 1.00 95.62 193 LEU A CA 1
ATOM 1550 C C . LEU A 1 193 ? 17.168 -2.362 1.872 1.00 95.62 193 LEU A C 1
ATOM 1552 O O . LEU A 1 193 ? 16.887 -3.553 1.746 1.00 95.62 193 LEU A O 1
ATOM 1556 N N . ILE A 1 194 ? 16.676 -1.414 1.066 1.00 97.44 194 ILE A N 1
ATOM 1557 C CA . ILE A 1 194 ? 15.829 -1.711 -0.092 1.00 97.44 194 ILE A CA 1
ATOM 1558 C C . ILE A 1 194 ? 16.657 -2.382 -1.185 1.00 97.44 194 ILE A C 1
ATOM 1560 O O . ILE A 1 194 ? 16.248 -3.421 -1.700 1.00 97.44 194 ILE A O 1
ATOM 1564 N N . LYS A 1 195 ? 17.827 -1.817 -1.512 1.00 96.06 195 LYS A N 1
ATOM 1565 C CA . LYS A 1 195 ? 18.691 -2.339 -2.575 1.00 96.06 195 LYS A CA 1
ATOM 1566 C C . LYS A 1 195 ? 19.083 -3.796 -2.321 1.00 96.06 195 LYS A C 1
ATOM 1568 O O . LYS A 1 195 ? 18.898 -4.634 -3.195 1.00 96.06 195 LYS A O 1
ATOM 1573 N N . ASP A 1 196 ? 19.548 -4.106 -1.115 1.00 96.25 196 ASP A N 1
ATOM 1574 C CA . ASP A 1 196 ? 19.963 -5.455 -0.738 1.00 96.25 196 ASP A CA 1
ATOM 1575 C C . ASP A 1 196 ? 18.784 -6.432 -0.832 1.00 96.25 196 ASP A C 1
ATOM 1577 O O . ASP A 1 196 ? 18.937 -7.536 -1.349 1.00 96.25 196 ASP A O 1
ATOM 1581 N N . CYS A 1 197 ? 17.595 -6.019 -0.375 1.00 94.75 197 CYS A N 1
ATOM 1582 C CA . CYS A 1 197 ? 16.362 -6.803 -0.474 1.00 94.75 197 CYS A CA 1
ATOM 1583 C C . CYS A 1 197 ? 15.920 -7.068 -1.925 1.00 94.75 197 CYS A C 1
ATOM 1585 O O . CYS A 1 197 ? 15.408 -8.151 -2.231 1.00 94.75 197 CYS A O 1
ATOM 1587 N N . TYR A 1 198 ? 16.111 -6.093 -2.812 1.00 92.94 198 TYR A N 1
ATOM 1588 C CA . TYR A 1 198 ? 15.816 -6.232 -4.232 1.00 92.94 198 TYR A CA 1
ATOM 1589 C C . TYR A 1 198 ? 16.812 -7.188 -4.906 1.00 92.94 198 TYR A C 1
ATOM 1591 O O . TYR A 1 198 ? 16.405 -8.171 -5.531 1.00 92.94 198 TYR A O 1
ATOM 1599 N N . ASP A 1 199 ? 18.112 -6.949 -4.709 1.00 92.88 199 ASP A N 1
ATOM 1600 C CA . ASP A 1 199 ? 19.207 -7.704 -5.329 1.00 92.88 199 ASP A CA 1
ATOM 1601 C C . ASP A 1 199 ? 19.200 -9.181 -4.911 1.00 92.88 199 ASP A C 1
ATOM 1603 O O . ASP A 1 199 ? 19.412 -10.070 -5.735 1.00 92.88 199 ASP A O 1
ATOM 1607 N N . ASN A 1 200 ? 18.922 -9.468 -3.634 1.00 90.12 200 ASN A N 1
ATOM 1608 C CA . ASN A 1 200 ? 18.845 -10.843 -3.131 1.00 90.12 200 ASN A CA 1
ATOM 1609 C C . ASN A 1 200 ? 17.495 -11.529 -3.420 1.00 90.12 200 ASN A C 1
ATOM 1611 O O . ASN A 1 200 ? 17.293 -12.683 -3.036 1.00 90.12 200 ASN A O 1
ATOM 1615 N N . GLY A 1 201 ? 16.561 -10.827 -4.073 1.00 84.06 201 GLY A N 1
ATOM 1616 C CA . GLY A 1 201 ? 15.252 -11.339 -4.473 1.00 84.06 201 GLY A CA 1
ATOM 1617 C C . GLY A 1 201 ? 14.268 -11.566 -3.327 1.00 84.06 201 GLY A C 1
ATOM 1618 O O . GLY A 1 201 ? 13.178 -12.090 -3.561 1.00 84.06 201 GLY A O 1
ATOM 1619 N N . THR A 1 202 ? 14.605 -11.179 -2.094 1.00 84.06 202 THR A N 1
ATOM 1620 C CA . THR A 1 202 ? 13.729 -11.426 -0.945 1.00 84.06 202 THR A CA 1
ATOM 1621 C C . THR A 1 202 ? 12.469 -10.566 -0.940 1.00 84.06 202 THR A C 1
ATOM 1623 O O . THR A 1 202 ? 11.490 -10.947 -0.301 1.00 84.06 202 THR A O 1
ATOM 1626 N N . GLY A 1 203 ? 12.455 -9.459 -1.688 1.00 82.44 203 GLY A N 1
ATOM 1627 C CA . GLY A 1 203 ? 11.251 -8.656 -1.912 1.00 82.44 203 GLY A CA 1
ATOM 1628 C C . GLY A 1 203 ? 10.133 -9.412 -2.635 1.00 82.44 203 GLY A C 1
ATOM 1629 O O . GLY A 1 203 ? 8.976 -9.061 -2.472 1.00 82.44 203 GLY A O 1
ATOM 1630 N N . ARG A 1 204 ? 10.443 -10.492 -3.370 1.00 80.19 204 ARG A N 1
ATOM 1631 C CA . ARG A 1 204 ? 9.448 -11.317 -4.083 1.00 80.19 204 ARG A CA 1
ATOM 1632 C C . ARG A 1 204 ? 8.856 -12.452 -3.239 1.00 80.19 204 ARG A C 1
ATOM 1634 O O . ARG A 1 204 ? 7.975 -13.161 -3.707 1.00 80.19 204 ARG A O 1
ATOM 1641 N N . TRP A 1 205 ? 9.325 -12.667 -2.007 1.00 73.44 205 TRP A N 1
ATOM 1642 C CA . TRP A 1 205 ? 8.921 -13.836 -1.210 1.00 73.44 205 TRP A CA 1
ATOM 1643 C C . TRP A 1 205 ? 7.442 -13.837 -0.819 1.00 73.44 205 TRP A C 1
ATOM 1645 O O . TRP A 1 205 ? 6.816 -14.894 -0.821 1.00 73.44 205 TRP A O 1
ATOM 1655 N N . ASP A 1 206 ? 6.868 -12.669 -0.528 1.00 65.19 206 ASP A N 1
ATOM 1656 C CA . ASP A 1 206 ? 5.448 -12.568 -0.173 1.00 65.19 206 ASP A CA 1
ATOM 1657 C C . ASP A 1 206 ? 4.508 -12.677 -1.375 1.00 65.19 206 ASP A C 1
ATOM 1659 O O . ASP A 1 206 ? 3.317 -12.925 -1.190 1.00 65.19 206 ASP A O 1
ATOM 1663 N N . TYR A 1 207 ? 5.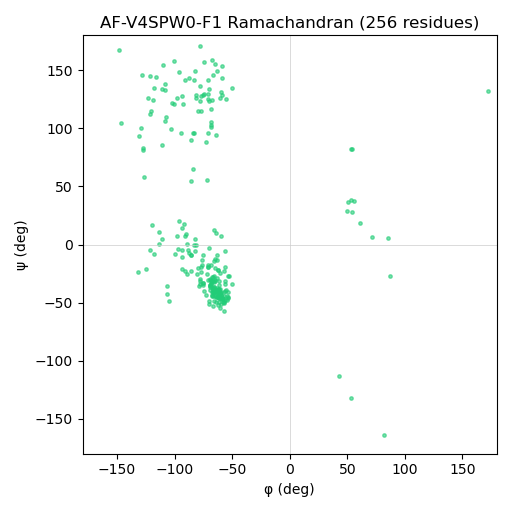038 -12.581 -2.595 1.00 68.06 207 TYR A N 1
ATOM 1664 C CA . TYR A 1 207 ? 4.270 -12.774 -3.819 1.00 68.06 207 TYR A CA 1
ATOM 1665 C C . TYR A 1 207 ? 3.642 -14.174 -3.858 1.00 68.06 207 TYR A C 1
ATOM 1667 O O . TYR A 1 207 ? 2.445 -14.329 -4.091 1.00 68.06 207 TYR A O 1
ATOM 1675 N N . GLY A 1 208 ? 4.424 -15.216 -3.545 1.00 62.41 208 GLY A N 1
ATOM 1676 C CA . GLY A 1 208 ? 3.935 -16.600 -3.518 1.00 62.41 208 GLY A CA 1
ATOM 1677 C C . GLY A 1 208 ? 2.836 -16.845 -2.476 1.00 62.41 208 GLY A C 1
ATOM 1678 O O . GLY A 1 208 ? 2.037 -17.768 -2.626 1.00 62.41 208 GLY A O 1
ATOM 1679 N N . ASN A 1 209 ? 2.757 -15.990 -1.450 1.00 64.50 209 ASN A N 1
ATOM 1680 C CA . ASN A 1 209 ? 1.737 -16.040 -0.405 1.00 64.50 209 ASN A CA 1
ATOM 1681 C C . ASN A 1 209 ? 0.516 -15.153 -0.703 1.00 64.50 209 ASN A C 1
ATOM 1683 O O . ASN A 1 209 ? -0.454 -15.213 0.049 1.00 64.50 209 ASN A O 1
ATOM 1687 N N . PHE A 1 210 ? 0.521 -14.362 -1.781 1.00 67.12 210 PHE A N 1
ATOM 1688 C CA . PHE A 1 210 ? -0.592 -13.477 -2.139 1.00 67.12 210 PHE A CA 1
ATOM 1689 C C . PHE A 1 210 ? -1.918 -14.239 -2.232 1.00 67.12 210 PHE A C 1
ATOM 1691 O O . PHE A 1 210 ? -2.889 -13.878 -1.574 1.00 67.12 210 PHE A O 1
ATOM 1698 N N . VAL A 1 211 ? -1.910 -15.372 -2.940 1.00 63.09 211 VAL A N 1
ATOM 1699 C CA . VAL A 1 211 ? -3.051 -16.295 -3.048 1.00 63.09 211 VAL A CA 1
ATOM 1700 C C . VAL A 1 211 ? -3.569 -16.725 -1.676 1.00 63.09 211 VAL A C 1
ATOM 1702 O O . VAL A 1 211 ? -4.771 -16.681 -1.433 1.00 63.09 211 VAL A O 1
ATOM 1705 N N . LYS A 1 212 ? -2.670 -17.079 -0.749 1.00 67.88 212 LYS A N 1
ATOM 1706 C CA . LYS A 1 212 ? -3.043 -17.445 0.624 1.00 67.88 212 LYS A CA 1
ATOM 1707 C C . LYS A 1 212 ? -3.771 -16.297 1.319 1.00 67.88 212 LYS A C 1
ATOM 1709 O O . LYS A 1 212 ? -4.819 -16.529 1.909 1.00 67.88 212 LYS A O 1
ATOM 1714 N N . TYR A 1 213 ? -3.252 -15.075 1.219 1.00 66.06 213 TYR A N 1
ATOM 1715 C CA . TYR A 1 213 ? -3.847 -13.911 1.876 1.00 66.06 213 TYR A CA 1
ATOM 1716 C C . TYR A 1 213 ? -5.223 -13.552 1.301 1.00 66.06 213 TYR A C 1
ATOM 1718 O O . TYR A 1 213 ? -6.146 -13.281 2.066 1.00 66.06 213 TYR A O 1
ATOM 1726 N N . VAL A 1 214 ? -5.382 -13.621 -0.024 1.00 64.81 214 VAL A N 1
ATOM 1727 C CA . VAL A 1 214 ? -6.671 -13.416 -0.707 1.00 64.81 214 VAL A CA 1
ATOM 1728 C C . VAL A 1 214 ? -7.690 -14.466 -0.258 1.00 64.81 214 VAL A C 1
ATOM 1730 O O . VAL A 1 214 ? -8.819 -14.134 0.096 1.00 64.81 214 VAL A O 1
ATOM 1733 N N . CYS A 1 215 ? -7.286 -15.734 -0.212 1.00 64.69 215 CYS A N 1
ATOM 1734 C CA . CYS A 1 215 ? -8.160 -16.840 0.167 1.00 64.69 215 CYS A CA 1
ATOM 1735 C C . CYS A 1 215 ? -8.560 -16.843 1.643 1.00 64.69 215 CYS A C 1
ATOM 1737 O O . CYS A 1 215 ? -9.681 -17.220 1.967 1.00 64.69 215 CYS A O 1
ATOM 1739 N N . GLU A 1 216 ? -7.667 -16.420 2.539 1.00 62.88 216 GLU A N 1
ATOM 1740 C CA . GLU A 1 216 ? -7.979 -16.226 3.959 1.00 62.88 216 GLU A CA 1
ATOM 1741 C C . GLU A 1 216 ? -8.966 -15.067 4.184 1.00 62.88 216 GLU A C 1
ATOM 1743 O O . GLU A 1 216 ? -9.712 -15.087 5.161 1.00 62.88 216 GLU A O 1
ATOM 1748 N N . ALA A 1 217 ? -8.976 -14.076 3.289 1.00 57.59 217 ALA A N 1
ATOM 1749 C CA . ALA A 1 217 ? -9.871 -12.920 3.325 1.00 57.59 217 ALA A CA 1
ATOM 1750 C C . ALA A 1 217 ? -11.237 -13.171 2.648 1.00 57.59 217 ALA A C 1
ATOM 1752 O O . ALA A 1 217 ? -12.221 -12.497 2.940 1.00 57.59 217 ALA A O 1
ATOM 1753 N N . TYR A 1 218 ? -11.337 -14.139 1.736 1.00 58.91 218 TYR A N 1
ATOM 1754 C CA . TYR A 1 218 ? -12.572 -14.379 0.993 1.00 58.91 218 TYR A CA 1
ATOM 1755 C C . TYR A 1 218 ? -13.701 -14.915 1.894 1.00 58.91 218 TYR A C 1
ATOM 1757 O O . TYR A 1 218 ? -13.630 -16.035 2.402 1.00 58.91 218 TYR A O 1
ATOM 1765 N N . SER A 1 219 ? -14.782 -14.144 2.031 1.00 56.69 219 SER A N 1
ATOM 1766 C CA . SER A 1 219 ? -15.981 -14.512 2.802 1.00 56.69 219 SER A CA 1
ATOM 1767 C C . SER A 1 219 ? -17.223 -14.777 1.944 1.00 56.69 219 SER A C 1
ATOM 1769 O O . SER A 1 219 ? -18.312 -15.021 2.471 1.00 56.69 219 SER A O 1
ATOM 1771 N N . GLY A 1 220 ? -17.083 -14.756 0.615 1.00 57.75 220 GLY A N 1
ATOM 1772 C CA . GLY A 1 220 ? -18.185 -15.057 -0.290 1.00 57.75 220 GLY A CA 1
ATOM 1773 C C . GLY A 1 220 ? -18.667 -16.505 -0.159 1.00 57.75 220 GLY A C 1
ATOM 1774 O O . GLY A 1 220 ? -17.946 -17.413 0.256 1.00 57.75 220 GLY A O 1
ATOM 1775 N N . SER A 1 221 ? -19.927 -16.742 -0.523 1.00 57.28 221 SER A N 1
ATOM 1776 C CA . SER A 1 221 ? -20.526 -18.082 -0.435 1.00 57.28 221 SER A CA 1
ATOM 1777 C C . SER A 1 221 ? -19.924 -19.083 -1.433 1.00 57.28 221 SER A C 1
ATOM 1779 O O . SER A 1 221 ? -20.047 -20.294 -1.239 1.00 57.28 221 SER A O 1
ATOM 1781 N N . HIS A 1 222 ? -19.236 -18.596 -2.472 1.00 63.56 222 HIS A N 1
ATOM 1782 C CA . HIS A 1 222 ? -18.634 -19.405 -3.525 1.00 63.56 222 HIS A CA 1
ATOM 1783 C C . HIS A 1 222 ? -17.101 -19.386 -3.456 1.00 63.56 222 HIS A C 1
ATOM 1785 O O . HIS A 1 222 ? -16.439 -18.600 -4.121 1.00 63.56 222 HIS A O 1
ATOM 1791 N N . VAL A 1 223 ? -16.518 -20.268 -2.639 1.00 57.94 223 VAL A N 1
ATOM 1792 C CA . VAL A 1 223 ? -15.060 -20.306 -2.418 1.00 57.94 223 VAL A CA 1
ATOM 1793 C C . VAL A 1 223 ? -14.288 -20.454 -3.747 1.00 57.94 223 VAL A C 1
ATOM 1795 O O . VAL A 1 223 ? -14.536 -21.439 -4.455 1.00 57.94 223 VAL A O 1
ATOM 1798 N N . PRO A 1 224 ? -13.332 -19.549 -4.065 1.00 55.16 224 PRO A N 1
ATOM 1799 C CA . PRO A 1 224 ? -12.495 -19.620 -5.257 1.00 55.16 224 PRO A CA 1
ATOM 1800 C C . PRO A 1 224 ? -11.843 -20.979 -5.432 1.00 55.16 224 PRO A C 1
ATOM 1802 O O . PRO A 1 224 ? -11.328 -21.521 -4.456 1.00 55.16 224 PRO A O 1
ATOM 1805 N N . GLU A 1 225 ? -11.850 -21.545 -6.641 1.00 54.72 225 GLU A N 1
ATOM 1806 C CA . GLU A 1 225 ? -11.335 -22.903 -6.856 1.00 54.72 225 GLU A CA 1
ATOM 1807 C C . GLU A 1 225 ? -9.903 -23.048 -6.346 1.00 54.72 225 GLU A C 1
ATOM 1809 O O . GLU A 1 225 ? -9.632 -23.940 -5.553 1.00 54.72 225 GLU A O 1
ATOM 1814 N N . ALA A 1 226 ? -9.030 -22.083 -6.619 1.00 55.00 226 ALA A N 1
ATOM 1815 C CA . ALA A 1 226 ? -7.677 -22.144 -6.085 1.00 55.00 226 ALA A CA 1
ATOM 1816 C C . ALA A 1 226 ? -7.529 -21.794 -4.588 1.00 55.00 226 ALA A C 1
ATOM 1818 O O . ALA A 1 226 ? -6.480 -22.066 -4.010 1.00 55.00 226 ALA A O 1
ATOM 1819 N N . CYS A 1 227 ? -8.581 -21.297 -3.922 1.00 62.75 227 CYS A N 1
ATOM 1820 C CA . CYS A 1 227 ? -8.673 -21.307 -2.458 1.00 62.75 227 CYS A CA 1
ATOM 1821 C C . CYS A 1 227 ? -9.055 -22.694 -1.926 1.00 62.75 227 CYS A C 1
ATOM 1823 O O . CYS A 1 227 ? -8.583 -23.091 -0.861 1.00 62.75 227 CYS A O 1
ATOM 1825 N N . LYS A 1 228 ? -9.877 -23.459 -2.662 1.00 67.25 228 LYS A N 1
ATOM 1826 C CA . LYS A 1 228 ? -10.222 -24.856 -2.323 1.00 67.25 228 LYS A CA 1
ATOM 1827 C C . LYS A 1 228 ? -9.029 -25.801 -2.478 1.00 67.25 228 LYS A C 1
ATOM 1829 O O . LYS A 1 228 ? -8.907 -26.794 -1.765 1.00 67.25 228 LYS A O 1
ATOM 1834 N N . GLU A 1 229 ? -8.167 -25.464 -3.417 1.00 56.94 229 GLU A N 1
ATOM 1835 C CA . GLU A 1 229 ? -6.995 -26.205 -3.862 1.00 56.94 229 GLU A CA 1
ATOM 1836 C C . GLU A 1 229 ? -5.737 -25.915 -3.009 1.00 56.94 229 GLU A C 1
ATOM 1838 O O . GLU A 1 229 ? -4.733 -26.627 -3.078 1.00 56.94 229 GLU A O 1
ATOM 1843 N N . MET A 1 230 ? -5.785 -24.923 -2.114 1.00 55.56 230 MET A N 1
ATOM 1844 C CA . MET A 1 230 ? -4.711 -24.710 -1.145 1.00 55.56 230 MET A CA 1
ATOM 1845 C C . MET A 1 230 ? -4.516 -25.949 -0.249 1.00 55.56 230 MET A C 1
ATOM 1847 O O . MET A 1 230 ? -5.481 -26.461 0.330 1.00 55.56 230 MET A O 1
ATOM 1851 N N . PRO A 1 231 ? -3.273 -26.438 -0.060 1.00 48.44 231 PRO A N 1
ATOM 1852 C CA . PRO A 1 231 ? -3.031 -27.592 0.792 1.00 48.44 231 PRO A CA 1
ATOM 1853 C C . PRO A 1 231 ? -3.520 -27.309 2.219 1.00 48.44 231 PRO A C 1
ATOM 1855 O O . PRO A 1 231 ? -3.135 -26.323 2.851 1.00 48.44 231 PRO A O 1
ATOM 1858 N N . LYS A 1 232 ? -4.336 -28.224 2.762 1.00 44.84 232 LYS A N 1
ATOM 1859 C CA . LYS A 1 232 ? -4.924 -28.155 4.119 1.00 44.84 232 LYS A CA 1
ATOM 1860 C C . LYS A 1 232 ? -3.887 -28.013 5.256 1.00 44.84 232 LYS A C 1
ATOM 1862 O O . LYS A 1 232 ? -4.270 -27.819 6.408 1.00 44.84 232 LYS A O 1
ATOM 1867 N N . SER A 1 233 ? -2.588 -28.079 4.955 1.00 38.53 233 SER A N 1
ATOM 1868 C CA . SER A 1 233 ? -1.464 -27.905 5.883 1.00 38.53 233 SER A CA 1
ATOM 1869 C C . SER A 1 233 ? -1.072 -26.449 6.174 1.00 38.53 233 SER A C 1
ATOM 1871 O O . SER A 1 233 ? -0.127 -26.227 6.928 1.00 38.53 233 SER A O 1
ATOM 1873 N N . ALA A 1 234 ? -1.800 -25.448 5.666 1.00 39.88 234 ALA A N 1
ATOM 1874 C CA . ALA A 1 234 ? -1.691 -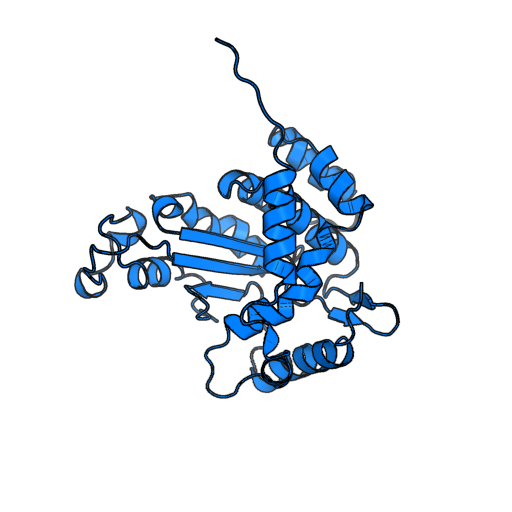24.071 6.169 1.00 39.88 234 ALA A CA 1
ATOM 1875 C C . ALA A 1 234 ? -2.287 -23.895 7.585 1.00 39.88 234 ALA A C 1
ATOM 1877 O O . ALA A 1 234 ? -2.165 -22.834 8.189 1.00 39.88 234 ALA A O 1
ATOM 1878 N N . LYS A 1 235 ? -2.874 -24.951 8.167 1.00 38.84 235 LYS A N 1
ATOM 1879 C CA . LYS A 1 235 ? -3.037 -25.064 9.620 1.00 38.84 235 LYS A CA 1
ATOM 1880 C C . LYS A 1 235 ? -1.756 -25.661 10.205 1.00 38.84 235 LYS A C 1
ATOM 1882 O O . LYS A 1 235 ? -1.616 -26.874 10.317 1.00 38.84 235 LYS A O 1
ATOM 1887 N N . THR A 1 236 ? -0.822 -24.779 10.560 1.00 44.56 236 THR A N 1
ATOM 1888 C CA . THR A 1 236 ? 0.412 -25.068 11.312 1.00 44.56 236 THR A CA 1
ATOM 1889 C C . THR A 1 236 ? 1.285 -26.180 10.722 1.00 44.56 236 THR A C 1
ATOM 1891 O O . THR A 1 236 ? 1.285 -27.304 11.223 1.00 44.56 236 THR A O 1
ATOM 1894 N N . SER A 1 237 ? 2.107 -25.866 9.718 1.00 37.69 237 SER A N 1
ATOM 1895 C CA . SER A 1 237 ? 3.234 -26.745 9.385 1.00 37.69 237 SER A CA 1
ATOM 1896 C C . SER A 1 237 ? 4.460 -26.373 10.226 1.00 37.69 237 SER A C 1
ATOM 1898 O O . SER A 1 237 ? 4.716 -25.204 10.523 1.00 37.69 237 SER A O 1
ATOM 1900 N N . ALA A 1 238 ? 5.222 -27.384 10.638 1.00 36.94 238 ALA A N 1
ATOM 1901 C CA . ALA A 1 238 ? 6.425 -27.236 11.455 1.00 36.94 238 ALA A CA 1
ATOM 1902 C C . ALA A 1 238 ? 7.482 -26.292 10.838 1.00 36.94 238 ALA A C 1
ATOM 1904 O O . ALA A 1 238 ? 8.280 -25.728 11.582 1.00 36.94 238 ALA A O 1
ATOM 1905 N N . ALA A 1 239 ? 7.419 -26.032 9.527 1.00 35.25 239 ALA A N 1
ATOM 1906 C CA . ALA A 1 239 ? 8.324 -25.138 8.807 1.00 35.25 239 ALA A CA 1
ATOM 1907 C C . ALA A 1 239 ? 8.176 -23.652 9.205 1.00 35.25 239 ALA A C 1
ATOM 1909 O O . ALA A 1 239 ? 9.166 -22.920 9.249 1.00 35.25 239 ALA A O 1
ATOM 1910 N N . GLU A 1 240 ? 6.974 -23.193 9.582 1.00 41.06 240 GLU A N 1
ATOM 1911 C CA . GLU A 1 240 ? 6.777 -21.820 10.083 1.00 41.06 240 GLU A CA 1
ATOM 1912 C C . GLU A 1 240 ? 7.292 -21.678 11.527 1.00 41.06 240 GLU A C 1
ATOM 1914 O O . GLU A 1 240 ? 7.854 -20.644 11.892 1.00 41.06 240 GLU A O 1
ATOM 1919 N N . LYS A 1 241 ? 7.188 -22.742 12.342 1.00 39.62 241 LYS A N 1
ATOM 1920 C CA . LYS A 1 241 ? 7.784 -22.781 13.689 1.00 39.62 241 LYS A CA 1
ATOM 1921 C C . LYS A 1 241 ? 9.309 -22.791 13.624 1.00 39.62 241 LYS A C 1
ATOM 1923 O O . LYS A 1 241 ? 9.932 -22.069 14.393 1.00 39.62 241 LYS A O 1
ATOM 1928 N N . GLU A 1 242 ? 9.903 -23.538 12.700 1.00 35.81 242 GLU A N 1
ATOM 1929 C CA . GLU A 1 242 ? 11.356 -23.565 12.491 1.00 35.81 242 GLU A CA 1
ATOM 1930 C C . GLU A 1 242 ? 11.883 -22.209 12.003 1.00 35.81 242 GLU A C 1
ATOM 1932 O O . GLU A 1 242 ? 12.865 -21.701 12.540 1.00 35.81 242 GLU A O 1
ATOM 1937 N N . THR A 1 243 ? 11.158 -21.548 11.094 1.00 38.03 243 THR A N 1
ATOM 1938 C CA . THR A 1 243 ? 11.495 -20.193 10.622 1.00 38.03 243 THR A CA 1
ATOM 1939 C C . THR A 1 243 ? 11.359 -19.144 11.737 1.00 38.03 243 THR A C 1
ATOM 1941 O O . THR A 1 243 ? 12.229 -18.289 11.895 1.00 38.03 243 THR A O 1
ATOM 1944 N N . ALA A 1 244 ? 10.325 -19.230 12.584 1.00 37.56 244 ALA A N 1
ATOM 1945 C CA . ALA A 1 244 ? 10.162 -18.357 13.752 1.00 37.56 244 ALA A CA 1
ATOM 1946 C C . ALA A 1 244 ? 11.195 -18.627 14.868 1.00 37.56 244 ALA A C 1
ATOM 1948 O O . ALA A 1 244 ? 11.566 -17.711 15.608 1.00 37.56 244 ALA A O 1
ATOM 1949 N N . ILE A 1 245 ? 11.677 -19.868 14.997 1.00 37.72 245 ILE A N 1
ATOM 1950 C CA . ILE A 1 245 ? 12.762 -20.254 15.910 1.00 37.72 245 ILE A CA 1
ATOM 1951 C C . ILE A 1 245 ? 14.108 -19.730 15.388 1.00 37.72 245 ILE A C 1
ATOM 1953 O O . ILE A 1 245 ? 14.853 -19.125 16.158 1.00 37.72 245 ILE A O 1
ATOM 1957 N N . LEU A 1 246 ? 14.379 -19.854 14.086 1.00 33.78 246 LEU A N 1
ATOM 1958 C CA . LEU A 1 246 ? 15.576 -19.309 13.436 1.00 33.78 246 LEU A CA 1
ATOM 1959 C C . LEU A 1 246 ? 15.612 -17.773 13.502 1.00 33.78 246 LEU A C 1
ATOM 1961 O O . LEU A 1 246 ? 16.637 -17.199 13.861 1.00 33.78 246 LEU A O 1
ATOM 1965 N N . LEU A 1 247 ? 14.481 -17.091 13.294 1.00 36.94 247 LEU A N 1
ATOM 1966 C CA . LEU A 1 247 ? 14.384 -15.631 13.447 1.00 36.94 247 LEU A CA 1
ATOM 1967 C C . LEU A 1 247 ? 14.564 -15.162 14.903 1.00 36.94 247 LEU A C 1
ATOM 1969 O O . LEU A 1 247 ? 15.118 -14.088 15.139 1.00 36.94 247 LEU A O 1
ATOM 1973 N N . LYS A 1 248 ? 14.168 -15.966 15.902 1.00 39.97 248 LYS A N 1
ATOM 1974 C CA . LYS A 1 248 ? 14.478 -15.697 17.322 1.00 39.97 248 LYS A CA 1
ATOM 1975 C C . LYS A 1 248 ? 15.960 -15.900 17.652 1.00 39.97 248 LYS A C 1
ATOM 1977 O O . LYS A 1 248 ? 16.471 -15.206 18.529 1.00 39.97 248 LYS A O 1
ATOM 1982 N N . GLN A 1 249 ? 16.642 -16.808 16.956 1.00 36.00 249 GLN A N 1
ATOM 1983 C CA . GLN A 1 249 ? 18.078 -17.068 17.110 1.00 36.00 249 GLN A CA 1
ATOM 1984 C C . GLN A 1 249 ? 18.961 -16.040 16.380 1.00 36.00 249 GLN A C 1
ATOM 1986 O O . GLN A 1 249 ? 20.116 -15.866 16.755 1.00 36.00 249 GLN A O 1
ATOM 1991 N N . MET A 1 250 ? 18.414 -15.312 15.400 1.00 31.41 250 MET A N 1
ATOM 1992 C CA . MET A 1 250 ? 19.120 -14.279 14.628 1.00 31.41 250 MET A CA 1
ATOM 1993 C C . MET A 1 250 ? 19.032 -12.855 15.211 1.00 31.41 250 MET A C 1
ATOM 1995 O O . MET A 1 250 ? 19.515 -11.914 14.584 1.00 31.41 250 MET A O 1
ATOM 1999 N N . ARG A 1 251 ? 18.471 -12.650 16.416 1.00 31.52 251 ARG A N 1
ATOM 2000 C CA . ARG A 1 251 ? 18.606 -11.353 17.112 1.00 31.52 251 ARG A CA 1
ATOM 2001 C C . ARG A 1 251 ? 20.071 -11.135 17.521 1.00 31.52 251 ARG A C 1
ATOM 2003 O O . ARG A 1 251 ? 20.594 -11.947 18.287 1.00 31.52 251 ARG A O 1
ATOM 2010 N N . PRO A 1 252 ? 20.725 -10.028 17.125 1.00 32.06 252 PRO A N 1
ATOM 2011 C CA . PRO A 1 252 ? 21.993 -9.640 17.723 1.00 32.06 252 PRO A CA 1
ATOM 2012 C C . PRO A 1 252 ? 21.781 -9.413 19.223 1.00 32.06 252 PRO A C 1
ATOM 2014 O O . PRO A 1 252 ? 20.902 -8.645 19.624 1.00 32.06 252 PRO A O 1
ATOM 2017 N N . LYS A 1 253 ? 22.578 -10.085 20.059 1.00 32.00 253 LYS A N 1
ATOM 2018 C CA . LYS A 1 253 ? 22.698 -9.755 21.481 1.00 32.00 253 LYS A CA 1
ATOM 2019 C C . LYS A 1 253 ? 23.302 -8.355 21.589 1.00 32.00 253 LYS A C 1
ATOM 2021 O O . LYS A 1 253 ? 24.518 -8.202 21.575 1.00 32.00 253 LYS A O 1
ATOM 2026 N N . TRP A 1 254 ? 22.459 -7.336 21.694 1.00 29.94 254 TRP A N 1
ATOM 2027 C CA . TRP A 1 254 ? 22.888 -6.047 22.220 1.00 29.94 254 TRP A CA 1
ATOM 2028 C C . TRP A 1 254 ? 23.119 -6.227 23.723 1.00 29.94 254 TRP A C 1
ATOM 2030 O O . TRP A 1 254 ? 22.180 -6.218 24.515 1.00 29.94 254 TRP A O 1
ATOM 2040 N N . ASN A 1 255 ? 24.377 -6.465 24.101 1.00 28.73 255 ASN A N 1
ATOM 2041 C CA . ASN A 1 255 ? 24.834 -6.287 25.473 1.00 28.73 255 ASN A CA 1
ATOM 2042 C C . ASN A 1 255 ? 24.809 -4.787 25.767 1.00 28.73 255 ASN A C 1
ATOM 2044 O O . ASN A 1 255 ? 25.707 -4.057 25.356 1.00 28.73 255 ASN A O 1
ATOM 2048 N N . ILE A 1 256 ? 23.779 -4.336 26.474 1.00 32.66 256 ILE A N 1
ATOM 2049 C CA . ILE A 1 256 ? 23.808 -3.042 27.147 1.00 32.66 256 ILE A CA 1
ATOM 2050 C C . ILE A 1 256 ? 24.529 -3.299 28.472 1.00 32.66 256 ILE A C 1
ATOM 2052 O O . ILE A 1 256 ? 23.953 -3.842 29.414 1.00 32.66 256 ILE A O 1
ATOM 2056 N N . GLY A 1 257 ? 25.833 -3.028 28.480 1.00 32.81 257 GLY A N 1
ATOM 2057 C CA . GLY A 1 257 ? 26.604 -2.852 29.704 1.00 32.81 257 GLY A CA 1
ATOM 2058 C C . GLY A 1 257 ? 26.333 -1.457 30.259 1.00 32.81 257 GLY A C 1
ATOM 2059 O O . GLY A 1 257 ? 26.250 -0.506 29.484 1.00 32.81 257 GLY A O 1
ATOM 2060 N N . TRP A 1 258 ? 26.134 -1.422 31.573 1.00 34.75 258 TRP A N 1
ATOM 2061 C CA . TRP A 1 258 ? 25.908 -0.275 32.451 1.00 34.75 258 TRP A CA 1
ATOM 2062 C C . TRP A 1 258 ? 26.774 0.952 32.164 1.00 34.75 258 TRP A C 1
ATOM 2064 O O . TRP A 1 258 ? 27.975 0.765 31.864 1.00 34.75 258 TRP A O 1
#

Foldseek 3Di:
DDPVCQVLQVLLLVFVCPVVVLVDDPWWKFKLLATCRPNVLVVLVVQLLPFAADDAFQSNVVPDPPSHNPPNPDLAAIEIEIEHWAPDPRNLCCLQPRVCCCVPRPVVSRYDYHYQHCHSWGQDPDVRDIADPVGDLRVVVSLLLLLLCVLDVPPVRSSQLNNQLSVFVDDPPDPSLVSSVVSCVVSVHDCVSSVVCVVVVVSCVCVSCPLVSNQSSDPDPDRRPSSVVPPPPVVDDCVVVVVVVVVVVPDPPPPPDD

Organism: Citrus clementina (NCBI:txid85681)

Radius of gyration: 19.4 Å; Cα contacts (8 Å, |Δi|>4): 326; chains: 1; bounding box: 51×41×51 Å

Nearest PDB structures (foldseek):
  6nwx-assembly1_A  TM=5.993E-01  e=6.178E-08  Mus musculus
  6vd9-assembly2_B  TM=3.220E-01  e=5.840E+00  Cupriavidus metallidurans CH34

pLDDT: mean 74.75, std 22.13, range [27.69, 98.12]

Mean predicted aligned error: 11.76 Å

InterPro domains:
  IPR004911 Gamma interferon inducible lysosomal thiol reductase GILT [PF03227] (79-186)
  IPR004911 Gamma interferon inducible lysosomal thiol reductase GILT [PTHR13234] (70-204)

Secondary structure (DSSP, 8-state):
---TTHHHHHHHHHHHHHHS--TT-PSEEEETTEE-GGGGGGHHHHHHHH--SS---GGGTTS-GGG----TT--PPEEEEEEE-TT-HHHHHIIIIIGGGGTSTTGGGTEEEEEEETTT-EEETTTTEEE-TT-HHHHHHHHHHHHHHHH--SHHHHHHHHHHHHHH---TT--HHHHHHHHHHHTT--HHHHHHHHHTTGGGTTGGGHHHHHHHH--SSS--HHHHSS-GGGS--HHHHHHHHHHHHTS-------

Sequence (258 aa):
MNLSNAPFQKMLFQWTWKELNEDEFVPWVTVNGEPLGHDLLNFVKYVCKAYKGSYVPEACKPLPPAARANNADKDEKVNLSVYYESLSDTGAEFITHDLGKVFEKGLTSIVNLRLIPWGKAQIVEPNETIVCEHGEDECYFNVIHACAIKAWPEQLLHFTFIKCLEETSWGPTLDKEKVWRTCCQNLKLSPNLIKDCYDNGTGRWDYGNFVKYVCEAYSGSHVPEACKEMPKSAKTSAAEKETAILLKQMRPKWNIGW